Protein AF-A0A953B0H6-F1 (afdb_monomer)

Foldseek 3Di:
DDALAEAAEEAEWALAEEEEEFEDDDDDAHHAHHQHYYEHAYDDARFYEYEYAYHPYEHEAQHEAYRAAEDPPGFFHEYEYFYLEYEDDLRYEHAREYQAWFEEYEYHADDLRPLCDQVVDPPSPGSPDDGTDYHYHYPDDPVRRDGDQHAEYHYDNNHEHEREHAAAYWFYEYEAEHPHEYEHNYEYEREYYPNYYFFYEYEDELYPDYHQDYAYARAYPHHHREEYEYAHLEADADPSNLNSVQRHQQHHQYEYEPSSPDLYEHEHPDDRDHDHPHHYFYYYDPPNYDYWDFDFDDDPDDPPDDDGDGDTDDDDDDDDDDDDDDDDDDDDDDDDGPDDDPPDDDD

Structure (mmCIF, N/CA/C/O backbone):
data_AF-A0A953B0H6-F1
#
_entry.id   AF-A0A953B0H6-F1
#
loop_
_atom_site.group_PDB
_atom_site.id
_atom_site.type_symbol
_atom_site.label_atom_id
_atom_site.label_alt_id
_atom_site.label_comp_id
_atom_site.label_asym_id
_atom_site.label_entity_id
_atom_site.label_seq_id
_atom_site.pdbx_PDB_ins_code
_atom_site.Cartn_x
_atom_site.Cartn_y
_atom_site.Cartn_z
_atom_site.occupancy
_atom_site.B_iso_or_equiv
_atom_site.auth_seq_id
_atom_site.auth_comp_id
_atom_site.auth_asym_id
_atom_site.auth_atom_id
_atom_site.pdbx_PDB_model_num
ATOM 1 N N . MET A 1 1 ? -16.896 -7.647 20.075 1.00 54.56 1 MET A N 1
ATOM 2 C CA . MET A 1 1 ? -16.930 -6.214 20.421 1.00 54.56 1 MET A CA 1
ATOM 3 C C . MET A 1 1 ? -17.370 -5.449 19.190 1.00 54.56 1 MET A C 1
ATOM 5 O O . MET A 1 1 ? -16.999 -5.860 18.097 1.00 54.56 1 MET A O 1
ATOM 9 N N . GLU A 1 2 ? -18.218 -4.438 19.359 1.00 70.69 2 GLU A N 1
ATOM 10 C CA . GLU A 1 2 ? -18.660 -3.565 18.265 1.00 70.69 2 GLU A CA 1
ATOM 11 C C . GLU A 1 2 ? -17.664 -2.414 18.102 1.00 70.69 2 GLU A C 1
ATOM 13 O O . GLU A 1 2 ? -17.177 -1.887 19.100 1.00 70.69 2 GLU A O 1
ATOM 18 N N . ALA A 1 3 ? -17.343 -2.061 16.857 1.00 80.69 3 ALA A N 1
ATOM 19 C CA . ALA A 1 3 ? -16.505 -0.905 16.563 1.00 80.69 3 ALA A CA 1
ATOM 20 C C . ALA A 1 3 ? -17.265 0.403 16.816 1.00 80.69 3 ALA A C 1
ATOM 22 O O . ALA A 1 3 ? -18.482 0.453 16.631 1.00 80.69 3 ALA A O 1
ATOM 23 N N . LEU A 1 4 ? -16.546 1.464 17.191 1.00 85.25 4 LEU A N 1
ATOM 24 C CA . LEU A 1 4 ? -17.136 2.791 17.410 1.00 85.25 4 LEU A CA 1
ATOM 25 C C . LEU A 1 4 ? -17.656 3.399 16.105 1.00 85.25 4 LEU A C 1
ATOM 27 O O . LEU A 1 4 ? -18.734 3.989 16.077 1.00 85.25 4 LEU A O 1
ATOM 31 N N . VAL A 1 5 ? -16.915 3.203 15.014 1.00 89.31 5 VAL A N 1
ATOM 32 C CA . VAL A 1 5 ? -17.356 3.506 13.655 1.00 89.31 5 VAL A CA 1
ATOM 33 C C . VAL A 1 5 ? -17.379 2.213 12.856 1.00 89.31 5 VAL A C 1
ATOM 35 O O . VAL A 1 5 ? -16.344 1.599 12.606 1.00 89.31 5 VAL A O 1
ATOM 38 N N . ARG A 1 6 ? -18.571 1.806 12.416 1.00 92.56 6 ARG A N 1
ATOM 39 C CA . ARG A 1 6 ? -18.744 0.675 11.503 1.00 92.56 6 ARG A CA 1
ATOM 40 C C . ARG A 1 6 ? -19.270 1.159 10.160 1.00 92.56 6 ARG A C 1
ATOM 42 O O . ARG A 1 6 ? -20.407 1.619 10.058 1.00 92.56 6 ARG A O 1
ATOM 49 N N . GLN A 1 7 ? -18.463 1.000 9.120 1.00 93.69 7 GLN A N 1
ATOM 50 C CA . GLN A 1 7 ? -18.864 1.222 7.739 1.00 93.69 7 GLN A CA 1
ATOM 51 C C . GLN A 1 7 ? -19.123 -0.145 7.102 1.00 93.69 7 GLN A C 1
ATOM 53 O O . GLN A 1 7 ? -18.197 -0.858 6.754 1.00 93.69 7 GLN A O 1
ATOM 58 N N . ALA A 1 8 ? -20.391 -0.541 6.989 1.00 94.75 8 ALA A N 1
ATOM 59 C CA . ALA A 1 8 ? -20.792 -1.799 6.334 1.00 94.75 8 ALA A CA 1
ATOM 60 C C . ALA A 1 8 ? -21.614 -1.572 5.050 1.00 94.75 8 ALA A C 1
ATOM 62 O O . ALA A 1 8 ? -21.953 -2.512 4.334 1.00 94.75 8 ALA A O 1
ATOM 63 N N . GLY A 1 9 ? -21.986 -0.315 4.789 1.00 94.19 9 GLY A N 1
ATOM 64 C CA . GLY A 1 9 ? -22.816 0.096 3.662 1.00 94.19 9 GLY A CA 1
ATOM 65 C C . GLY A 1 9 ? -21.995 0.559 2.463 1.00 94.19 9 GLY A C 1
ATOM 66 O O . GLY A 1 9 ? -20.944 0.011 2.146 1.00 94.19 9 GLY A O 1
ATOM 67 N N . LYS A 1 10 ? -22.489 1.585 1.770 1.00 95.75 10 LYS A N 1
ATOM 68 C CA . LYS A 1 10 ? -21.816 2.187 0.616 1.00 95.75 10 LYS A CA 1
ATOM 69 C C . LYS A 1 10 ? -21.692 3.689 0.828 1.00 95.75 10 LYS A C 1
ATOM 71 O O . LYS A 1 10 ? -22.683 4.331 1.165 1.00 95.75 10 LYS A O 1
ATOM 76 N N . ILE A 1 11 ? -20.498 4.228 0.621 1.00 93.00 11 ILE A N 1
ATOM 77 C CA . ILE A 1 11 ? -20.207 5.663 0.599 1.00 93.00 11 ILE A CA 1
ATOM 78 C C . ILE A 1 11 ? -19.649 5.983 -0.791 1.00 93.00 11 ILE A C 1
ATOM 80 O O . ILE A 1 11 ? -18.668 5.371 -1.200 1.00 93.00 11 ILE A O 1
ATOM 84 N N . PHE A 1 12 ? -20.282 6.913 -1.511 1.00 94.31 12 PHE A N 1
ATOM 85 C CA . PHE A 1 12 ? -19.891 7.324 -2.864 1.00 94.31 12 PHE A CA 1
ATOM 86 C C . PHE A 1 12 ? -19.705 8.841 -2.915 1.00 94.31 12 PHE A C 1
ATOM 88 O O . PHE A 1 12 ? -20.672 9.580 -2.736 1.00 94.31 12 PHE A O 1
ATOM 95 N N . VAL A 1 13 ? -18.469 9.286 -3.142 1.00 89.81 13 VAL A N 1
ATOM 96 C CA . VAL A 1 13 ? -18.044 10.692 -3.080 1.00 89.81 13 VAL A CA 1
ATOM 97 C C . VAL A 1 13 ? -16.999 10.977 -4.168 1.00 89.81 13 VAL A C 1
ATOM 99 O O . VAL A 1 13 ? -15.896 11.448 -3.900 1.00 89.81 13 VAL A O 1
ATOM 102 N N . ASP A 1 14 ? -17.315 10.628 -5.417 1.00 90.75 14 ASP A N 1
ATOM 103 C CA . ASP A 1 14 ? -16.402 10.847 -6.547 1.00 90.75 14 ASP A CA 1
ATOM 104 C C . ASP A 1 1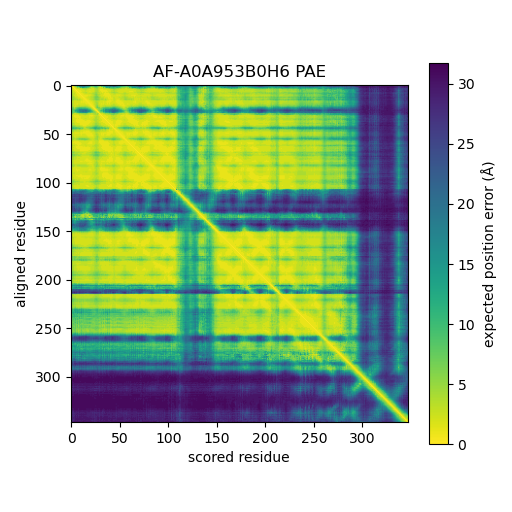4 ? -16.019 12.341 -6.659 1.00 90.75 14 ASP A C 1
ATOM 106 O O . ASP A 1 14 ? -16.866 13.223 -6.523 1.00 90.75 14 ASP A O 1
ATOM 110 N N . GLY A 1 15 ? -14.729 12.617 -6.864 1.00 83.69 15 GLY A N 1
ATOM 111 C CA . GLY A 1 15 ? -14.121 13.950 -6.889 1.00 83.69 15 GLY A CA 1
ATOM 112 C C . GLY A 1 15 ? -13.974 14.618 -5.517 1.00 83.69 15 GLY A C 1
ATOM 113 O O . GLY A 1 15 ? -13.473 15.737 -5.446 1.00 83.69 15 GLY A O 1
ATOM 114 N N . GLY A 1 16 ? -14.422 13.966 -4.441 1.00 86.44 16 GLY A N 1
ATOM 115 C CA . GLY A 1 16 ? -14.437 14.520 -3.092 1.00 86.44 16 GLY A CA 1
ATOM 116 C C . GLY A 1 16 ? -13.631 13.716 -2.076 1.00 86.44 16 GLY A C 1
ATOM 117 O O . GLY A 1 16 ? -12.732 12.946 -2.419 1.00 86.44 16 GLY A O 1
ATOM 118 N N . THR A 1 17 ? -13.966 13.923 -0.806 1.00 84.94 17 THR A N 1
ATOM 119 C CA . THR A 1 17 ? -13.188 13.438 0.334 1.00 84.94 17 THR A CA 1
ATOM 120 C C . THR A 1 17 ? -14.074 12.666 1.307 1.00 84.94 17 THR A C 1
ATOM 122 O O . THR A 1 17 ? -15.136 13.142 1.709 1.00 84.94 17 THR A O 1
ATOM 125 N N . VAL A 1 18 ? -13.626 11.486 1.733 1.00 88.06 18 VAL A N 1
ATOM 126 C CA . VAL A 1 18 ? -14.227 10.712 2.825 1.00 88.06 18 VAL A CA 1
ATOM 127 C C . VAL A 1 18 ? -13.241 10.636 3.979 1.00 88.06 18 VAL A C 1
ATOM 129 O O . VAL A 1 18 ? -12.116 10.191 3.795 1.00 88.06 18 VAL A O 1
ATOM 132 N N . VAL A 1 19 ? -13.671 11.008 5.179 1.00 86.50 19 VAL A N 1
ATOM 133 C CA . VAL A 1 19 ? -12.893 10.844 6.407 1.00 86.50 19 VAL A CA 1
ATOM 134 C C . VAL A 1 19 ? -13.763 10.140 7.441 1.00 86.50 19 VAL A C 1
ATOM 136 O O . VAL A 1 19 ? -14.775 10.681 7.883 1.00 86.50 19 VAL A O 1
ATOM 139 N N . LEU A 1 20 ? -13.383 8.928 7.834 1.00 87.38 20 LEU A N 1
ATOM 140 C CA . LEU A 1 20 ? -13.941 8.252 9.000 1.00 87.38 20 LEU A CA 1
ATOM 141 C C . LEU A 1 20 ? -12.924 8.364 10.127 1.00 87.38 20 LEU A C 1
ATOM 143 O O . LEU A 1 20 ? -11.787 7.931 9.960 1.00 87.38 20 LEU A O 1
ATOM 147 N N . THR A 1 21 ? -13.311 8.930 11.260 1.00 83.00 21 THR A N 1
ATOM 148 C CA . THR A 1 21 ? -12.440 9.068 12.421 1.00 83.00 21 THR A CA 1
ATOM 149 C C . THR A 1 21 ? -13.070 8.451 13.663 1.00 83.00 21 THR A C 1
ATOM 151 O O . THR A 1 21 ? -14.278 8.557 13.889 1.00 83.00 21 THR A O 1
ATOM 154 N N . ALA A 1 22 ? -12.253 7.793 14.481 1.00 83.44 22 ALA A N 1
ATOM 155 C CA . ALA A 1 22 ? -12.682 7.264 15.765 1.00 83.44 22 ALA A CA 1
ATOM 156 C C . ALA A 1 22 ? -11.575 7.389 16.815 1.00 83.44 22 ALA A C 1
ATOM 158 O O . ALA A 1 22 ? -10.467 6.936 16.565 1.00 83.44 22 ALA A O 1
ATOM 159 N N . ALA A 1 23 ? -11.867 7.936 17.991 1.00 81.00 23 ALA A N 1
ATOM 160 C CA . ALA A 1 23 ? -10.992 7.875 19.161 1.00 81.00 23 ALA A CA 1
ATOM 161 C C . ALA A 1 23 ? -11.600 6.991 20.255 1.00 81.00 23 ALA A C 1
ATOM 163 O O . ALA A 1 23 ? -12.827 6.906 20.388 1.00 81.00 23 ALA A O 1
ATOM 164 N N . ALA A 1 24 ? -10.737 6.346 21.036 1.00 74.56 24 ALA A N 1
ATOM 165 C CA . ALA A 1 24 ? -11.088 5.568 22.213 1.00 74.56 24 ALA A CA 1
ATOM 166 C C . ALA A 1 24 ? -10.114 5.835 23.366 1.00 74.56 24 ALA A C 1
ATOM 168 O O . ALA A 1 24 ? -8.903 5.716 23.209 1.00 74.56 24 ALA A O 1
ATOM 169 N N . GLU A 1 25 ? -10.650 6.095 24.560 1.00 68.06 25 GLU A N 1
ATOM 170 C CA . GLU A 1 25 ? -9.885 6.022 25.806 1.00 68.06 25 GLU A CA 1
ATOM 171 C C . GLU A 1 25 ? -10.101 4.641 26.460 1.00 68.06 25 GLU A C 1
ATOM 173 O O . GLU A 1 25 ? -11.225 4.275 26.808 1.00 68.06 25 GLU A O 1
ATOM 178 N N . GLY A 1 26 ? -9.030 3.856 26.643 1.00 62.81 26 GLY A N 1
ATOM 179 C CA . GLY A 1 26 ? -9.072 2.536 27.296 1.00 62.81 26 GLY A CA 1
ATOM 180 C C . GLY A 1 26 ? -8.913 1.342 26.341 1.00 62.81 26 GLY A C 1
ATOM 181 O O . GLY A 1 26 ? -8.410 1.482 25.235 1.00 62.81 26 GLY A O 1
ATOM 182 N N . VAL A 1 27 ? -9.292 0.133 26.781 1.00 60.72 27 VAL A N 1
ATOM 183 C CA . VAL A 1 27 ? -9.122 -1.107 25.991 1.00 60.72 27 VAL A CA 1
ATOM 184 C C . VAL A 1 27 ? -10.332 -1.309 25.076 1.00 60.72 27 VAL A C 1
ATOM 186 O O . VAL A 1 27 ? -11.242 -2.075 25.394 1.00 60.72 27 VAL A O 1
ATOM 189 N N . ILE A 1 28 ? -10.368 -0.590 23.956 1.00 63.44 28 ILE A N 1
ATOM 190 C CA . ILE A 1 28 ? -11.269 -0.904 22.845 1.00 63.44 28 ILE A CA 1
ATOM 191 C C . ILE A 1 28 ? -10.447 -1.618 21.778 1.00 63.44 28 ILE A C 1
ATOM 193 O O . ILE A 1 28 ? -9.546 -1.034 21.185 1.00 63.44 28 ILE A O 1
ATOM 197 N N . ASP A 1 29 ? -10.765 -2.891 21.530 1.00 74.62 29 ASP A N 1
ATOM 198 C CA . ASP A 1 29 ? -10.003 -3.703 20.577 1.00 74.62 29 ASP A CA 1
ATOM 199 C C . ASP A 1 29 ? -10.071 -3.124 19.161 1.00 74.62 29 ASP A C 1
ATOM 201 O O . ASP A 1 29 ? -9.048 -3.064 18.489 1.00 74.62 29 ASP A O 1
ATOM 205 N N . ARG A 1 30 ? -11.256 -2.667 18.728 1.00 86.88 30 ARG A N 1
ATOM 206 C CA . ARG A 1 30 ? -11.519 -2.143 17.381 1.00 86.88 30 ARG A CA 1
ATOM 207 C C . ARG A 1 30 ? -12.351 -0.874 17.425 1.00 86.88 30 ARG A C 1
ATOM 209 O O . ARG A 1 30 ? -13.438 -0.871 17.994 1.00 86.88 30 ARG A O 1
ATOM 216 N N . ILE A 1 31 ? -11.859 0.180 16.786 1.00 88.69 31 ILE A N 1
ATOM 217 C CA . ILE A 1 31 ? -12.468 1.516 16.795 1.00 88.69 31 ILE A CA 1
ATOM 218 C C . ILE A 1 31 ? -13.069 1.886 15.441 1.00 88.69 31 ILE A C 1
ATOM 220 O O . ILE A 1 31 ? -14.140 2.489 15.411 1.00 88.69 31 ILE A O 1
ATOM 224 N N . ILE A 1 32 ? -12.462 1.442 14.338 1.00 91.94 32 ILE A N 1
ATOM 225 C CA . ILE A 1 32 ? -13.023 1.561 12.988 1.00 91.94 32 ILE A CA 1
ATOM 226 C C . ILE A 1 32 ? -13.103 0.169 12.363 1.00 91.94 32 ILE A C 1
ATOM 228 O O . ILE A 1 32 ? -12.131 -0.583 12.392 1.00 91.94 32 ILE A O 1
ATOM 232 N N . ASP A 1 33 ? -14.252 -0.164 11.779 1.00 95.06 33 ASP A N 1
ATOM 233 C CA . ASP A 1 33 ? -14.456 -1.385 10.997 1.00 95.06 33 ASP A CA 1
ATOM 234 C C . ASP A 1 33 ? -15.123 -1.049 9.656 1.00 95.06 33 ASP A C 1
ATOM 236 O O . ASP A 1 33 ? -16.328 -0.782 9.597 1.00 95.06 33 ASP A O 1
ATOM 240 N N . ALA A 1 34 ? -14.325 -1.008 8.588 1.00 96.44 34 ALA A N 1
ATOM 241 C CA . ALA A 1 34 ? -14.762 -0.707 7.227 1.00 96.44 34 ALA A CA 1
ATOM 242 C C . ALA A 1 34 ? -14.902 -1.996 6.403 1.00 96.44 34 ALA A C 1
ATOM 244 O O . ALA A 1 34 ? -13.957 -2.472 5.778 1.00 96.44 34 ALA A O 1
ATOM 245 N N . GLU A 1 35 ? -16.099 -2.571 6.421 1.00 96.69 35 GLU A N 1
ATOM 246 C CA . GLU A 1 35 ? -16.483 -3.819 5.750 1.00 96.69 35 GLU A CA 1
ATOM 247 C C . GLU A 1 35 ? -17.191 -3.594 4.409 1.00 96.69 35 GLU A C 1
ATOM 249 O O . GLU A 1 35 ? -17.295 -4.517 3.604 1.00 96.69 35 GLU A O 1
ATOM 254 N N . GLY A 1 36 ? -17.744 -2.398 4.206 1.00 96.81 36 GLY A N 1
ATOM 255 C CA . GLY A 1 36 ? -18.527 -2.039 3.032 1.00 96.81 36 GLY A CA 1
ATOM 256 C C . GLY A 1 36 ? -17.691 -1.430 1.908 1.00 96.81 36 GLY A C 1
ATOM 257 O O . GLY A 1 36 ? -1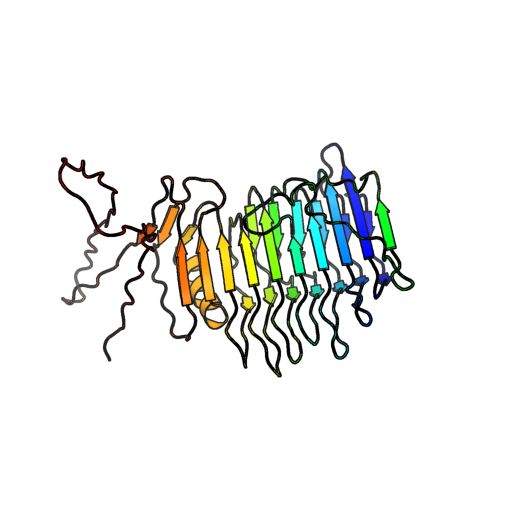6.504 -1.696 1.767 1.00 96.81 36 GLY A O 1
ATOM 258 N N . ILE A 1 37 ? -18.336 -0.602 1.088 1.00 98.00 37 ILE A N 1
ATOM 259 C CA . ILE A 1 37 ? -17.683 0.118 -0.013 1.00 98.00 37 ILE A CA 1
ATOM 260 C C . ILE A 1 37 ? -17.493 1.577 0.388 1.00 98.00 37 ILE A C 1
ATOM 262 O O . ILE A 1 37 ? -18.467 2.242 0.761 1.00 98.00 37 ILE A O 1
ATOM 266 N N . VAL A 1 38 ? -16.276 2.093 0.251 1.00 98.12 38 VAL A N 1
ATOM 267 C CA . VAL A 1 38 ? -15.954 3.517 0.368 1.00 98.12 38 VAL A CA 1
ATOM 268 C C . VAL A 1 38 ? -15.281 3.967 -0.917 1.00 98.12 38 VAL A C 1
ATOM 270 O O . VAL A 1 38 ? -14.222 3.470 -1.279 1.00 98.12 38 VAL A O 1
ATOM 273 N N . GLN A 1 39 ? -15.900 4.903 -1.624 1.00 97.88 39 GLN A N 1
ATOM 274 C CA . GLN A 1 39 ? -15.447 5.326 -2.940 1.00 97.88 39 GLN A CA 1
ATOM 275 C C . GLN A 1 39 ? -15.354 6.847 -3.023 1.00 97.88 39 GLN A C 1
ATOM 277 O O . GLN A 1 39 ? -16.310 7.554 -2.700 1.00 97.88 39 GLN A O 1
ATOM 282 N N . ALA A 1 40 ? -14.225 7.319 -3.532 1.00 95.25 40 ALA A N 1
ATOM 283 C CA . ALA A 1 40 ? -13.964 8.694 -3.915 1.00 95.25 40 ALA A CA 1
ATOM 284 C C . ALA A 1 40 ? -13.081 8.685 -5.172 1.00 95.25 40 ALA A C 1
ATOM 286 O O . ALA A 1 40 ? -11.890 8.977 -5.112 1.00 95.25 40 ALA A O 1
ATOM 287 N N . ARG A 1 41 ? -13.632 8.272 -6.321 1.00 96.50 41 ARG A N 1
ATOM 288 C CA . ARG A 1 41 ? -12.862 8.215 -7.576 1.00 96.50 41 ARG A CA 1
ATOM 289 C C . ARG A 1 41 ? -12.533 9.609 -8.076 1.00 96.50 41 ARG A C 1
ATOM 291 O O . ARG A 1 41 ? -13.326 10.526 -7.888 1.00 96.50 41 ARG A O 1
ATOM 298 N N . SER A 1 42 ? -11.419 9.769 -8.775 1.00 93.50 42 SER A N 1
ATOM 299 C CA . SER A 1 42 ? -11.061 11.050 -9.384 1.00 93.50 42 SER A CA 1
ATOM 300 C C . SER A 1 42 ? -12.100 11.476 -10.435 1.00 93.50 42 SER A C 1
ATOM 302 O O . SER A 1 42 ? -12.573 10.662 -11.235 1.00 93.50 42 SER A O 1
ATOM 304 N N . ILE A 1 43 ? -12.430 12.769 -10.489 1.00 91.38 43 ILE A N 1
ATOM 305 C CA . ILE A 1 43 ? -13.267 13.380 -11.535 1.00 91.38 43 ILE A CA 1
ATOM 306 C C . ILE A 1 43 ? -12.479 14.517 -12.169 1.00 91.38 43 ILE A C 1
ATOM 308 O O . ILE A 1 43 ? -12.091 15.453 -11.478 1.00 91.38 43 ILE A O 1
ATOM 312 N N . GLN A 1 44 ? -12.299 14.467 -13.495 1.00 86.44 44 GLN A N 1
ATOM 313 C CA . GLN A 1 44 ? -11.477 15.444 -14.221 1.00 86.44 44 GLN A CA 1
ATOM 314 C C . GLN A 1 44 ? -10.116 15.611 -13.515 1.00 86.44 44 GLN A C 1
ATOM 316 O O . GLN A 1 44 ? -9.428 14.612 -13.305 1.00 86.44 44 GLN A O 1
ATOM 321 N N . ASP A 1 45 ? -9.792 16.832 -13.090 1.00 78.81 45 ASP A N 1
ATOM 322 C CA . ASP A 1 45 ? -8.543 17.188 -12.416 1.00 78.81 45 ASP A CA 1
ATOM 323 C C . ASP A 1 45 ? -8.608 17.058 -10.877 1.00 78.81 45 ASP A C 1
ATOM 325 O O . ASP A 1 45 ? -7.627 17.338 -10.191 1.00 78.81 45 ASP A O 1
ATOM 329 N N . HIS A 1 46 ? -9.744 16.626 -10.314 1.00 83.94 46 HIS A N 1
ATOM 330 C CA . HIS A 1 46 ? -9.939 16.468 -8.869 1.00 83.94 46 HIS A CA 1
ATOM 331 C C . HIS A 1 46 ? -9.711 15.015 -8.451 1.00 83.94 46 HIS A C 1
ATOM 333 O O . HIS A 1 46 ? -10.512 14.127 -8.757 1.00 83.94 46 HIS A O 1
ATOM 339 N N . GLN A 1 47 ? -8.610 14.778 -7.741 1.00 87.94 47 GLN A N 1
ATOM 340 C CA . GLN A 1 47 ? -8.272 13.490 -7.139 1.00 87.94 47 GLN A CA 1
ATOM 341 C C . GLN A 1 47 ? -9.092 13.272 -5.872 1.00 87.94 47 GLN A C 1
ATOM 343 O O . GLN A 1 47 ? -9.086 14.124 -4.984 1.00 87.94 47 GLN A O 1
ATOM 348 N N . GLY A 1 48 ? -9.772 12.132 -5.768 1.00 90.38 48 GLY A N 1
ATOM 349 C CA . GLY A 1 48 ? -10.517 11.830 -4.553 1.00 90.38 48 GLY A CA 1
ATOM 350 C C . GLY A 1 48 ? -9.622 11.358 -3.406 1.00 90.38 48 GLY A C 1
ATOM 351 O O . GLY A 1 48 ? -8.495 10.889 -3.602 1.00 90.38 48 GLY A O 1
ATOM 352 N N . GLN A 1 49 ? -10.120 11.529 -2.184 1.00 91.00 49 GLN A N 1
ATOM 353 C CA . GLN A 1 49 ? -9.379 11.246 -0.957 1.00 91.00 49 GLN A CA 1
ATOM 354 C C . GLN A 1 49 ? -10.224 10.404 -0.005 1.00 91.00 49 GLN A C 1
ATOM 356 O O . GLN A 1 49 ? -11.398 10.691 0.214 1.00 91.00 49 GLN A O 1
ATOM 361 N N . ILE A 1 50 ? -9.632 9.372 0.589 1.00 93.25 50 ILE A N 1
ATOM 362 C CA . ILE A 1 50 ? -10.281 8.546 1.610 1.00 93.25 50 ILE A CA 1
ATOM 363 C C . ILE A 1 50 ? -9.344 8.416 2.803 1.00 93.25 50 ILE A C 1
ATOM 365 O O . ILE A 1 50 ? -8.159 8.128 2.641 1.00 93.25 50 ILE A O 1
ATOM 369 N N . ALA A 1 51 ? -9.878 8.576 4.008 1.00 90.62 51 ALA A N 1
ATOM 370 C CA . ALA A 1 51 ? -9.138 8.339 5.227 1.00 90.62 51 ALA A CA 1
ATOM 371 C C . ALA A 1 51 ? -9.935 7.609 6.301 1.00 90.62 51 ALA A C 1
ATOM 373 O O . ALA A 1 51 ? -11.107 7.904 6.531 1.00 90.62 51 ALA A O 1
ATOM 374 N N . PHE A 1 52 ? -9.256 6.699 6.994 1.00 91.12 52 PHE A N 1
ATOM 375 C CA . PHE A 1 52 ? -9.742 6.005 8.184 1.00 91.12 52 PHE A CA 1
ATOM 376 C C . PHE A 1 52 ? -8.768 6.278 9.331 1.00 91.12 52 PHE A C 1
ATOM 378 O O . PHE A 1 52 ? -7.699 5.683 9.371 1.00 91.12 52 PHE A O 1
ATOM 385 N N . VAL A 1 53 ? -9.110 7.201 10.228 1.00 85.12 53 VAL A N 1
ATOM 386 C CA . VAL A 1 53 ? -8.211 7.708 11.274 1.00 85.12 53 VAL A CA 1
ATOM 387 C C . VAL A 1 53 ? -8.664 7.220 12.641 1.00 85.12 53 VAL A C 1
ATOM 389 O O . VAL A 1 53 ? -9.674 7.686 13.165 1.00 85.12 53 VAL A O 1
ATOM 392 N N . GLY A 1 54 ? -7.925 6.288 13.229 1.00 82.88 54 GLY A N 1
ATOM 393 C CA . GLY A 1 54 ? -8.236 5.748 14.546 1.00 82.88 54 GLY A CA 1
ATOM 394 C C . GLY A 1 54 ? -7.235 6.173 15.613 1.00 82.88 54 GLY A C 1
ATOM 395 O O . GLY A 1 54 ? -6.050 6.041 15.373 1.00 82.88 54 GLY A O 1
ATOM 396 N N . ASP A 1 55 ? -7.678 6.593 16.795 1.00 80.31 55 ASP A N 1
ATOM 397 C CA . ASP A 1 55 ? -6.828 6.866 17.962 1.00 80.31 55 ASP A CA 1
ATOM 398 C C . ASP A 1 55 ? -7.185 5.942 19.141 1.00 80.31 55 ASP A C 1
ATOM 400 O O . ASP A 1 55 ? -8.347 5.860 19.539 1.00 80.31 55 ASP A O 1
ATOM 404 N N . GLY A 1 56 ? -6.203 5.209 19.678 1.00 77.19 56 GLY A N 1
ATOM 405 C CA . GLY A 1 56 ? -6.376 4.354 20.862 1.00 77.19 56 GLY A CA 1
ATOM 406 C C . GLY A 1 56 ? -6.939 2.940 20.628 1.00 77.19 56 GLY A C 1
ATOM 407 O O . GLY A 1 56 ? -7.373 2.304 21.587 1.00 77.19 56 GLY A O 1
ATOM 408 N N . GLY A 1 57 ? -6.932 2.410 19.395 1.00 84.69 57 GLY A N 1
ATOM 409 C CA . GLY A 1 57 ? -7.432 1.056 19.077 1.00 84.69 57 GLY A CA 1
ATOM 410 C C . GLY A 1 57 ? -7.149 0.581 17.641 1.00 84.69 57 GLY A C 1
ATOM 411 O O . GLY A 1 57 ? -6.358 1.199 16.927 1.00 84.69 57 GLY A O 1
ATOM 412 N N . GLU A 1 58 ? -7.782 -0.524 17.208 1.00 89.69 58 GLU A N 1
ATOM 413 C CA . GLU A 1 58 ? -7.629 -1.069 15.841 1.00 89.69 58 GLU A CA 1
ATOM 414 C C . GLU A 1 58 ? -8.504 -0.345 14.802 1.00 89.69 58 GLU A C 1
ATOM 416 O O . GLU A 1 58 ? -9.730 -0.259 14.947 1.00 89.69 58 GLU A O 1
ATOM 421 N N . VAL A 1 59 ? -7.884 0.077 13.698 1.00 93.12 59 VAL A N 1
ATOM 422 C CA . VAL A 1 59 ? -8.559 0.402 12.435 1.00 93.12 59 VAL A CA 1
ATOM 423 C C . VAL A 1 59 ? -8.496 -0.819 11.526 1.00 93.12 59 VAL A C 1
ATOM 425 O O . VAL A 1 59 ? -7.424 -1.232 11.083 1.00 93.12 59 VAL A O 1
ATOM 428 N N . ARG A 1 60 ? -9.658 -1.404 11.230 1.00 96.38 60 ARG A N 1
ATOM 429 C CA . ARG A 1 60 ? -9.773 -2.549 10.330 1.00 96.38 60 ARG A CA 1
ATOM 430 C C . ARG A 1 60 ? -10.439 -2.146 9.022 1.00 96.38 60 ARG A C 1
ATOM 432 O O . ARG A 1 60 ? -11.573 -1.671 9.022 1.00 96.38 60 ARG A O 1
ATOM 439 N N . VAL A 1 61 ? -9.765 -2.409 7.907 1.00 98.06 61 VAL A N 1
ATOM 440 C CA . VAL A 1 61 ? -10.327 -2.302 6.554 1.00 98.06 61 VAL A CA 1
ATOM 441 C C . VAL A 1 61 ? -10.479 -3.710 5.998 1.00 98.06 61 VAL A C 1
ATOM 443 O O . VAL A 1 61 ? -9.520 -4.472 5.966 1.00 98.06 61 VAL A O 1
ATOM 446 N N . ALA A 1 62 ? -11.687 -4.070 5.587 1.00 97.94 62 ALA A N 1
ATOM 447 C CA . ALA A 1 62 ? -12.023 -5.392 5.066 1.00 97.94 62 ALA A CA 1
ATOM 448 C C . ALA A 1 62 ? -12.826 -5.355 3.765 1.00 97.94 62 ALA A C 1
ATOM 450 O O . ALA A 1 62 ? -12.877 -6.371 3.075 1.00 97.94 62 ALA A O 1
ATOM 451 N N . GLY A 1 63 ? -13.466 -4.228 3.461 1.00 97.31 63 GLY A N 1
ATOM 452 C CA . GLY A 1 63 ? -14.229 -4.026 2.237 1.00 97.31 63 GLY A CA 1
ATOM 453 C C . GLY A 1 63 ? -13.437 -3.351 1.117 1.00 97.31 63 GLY A C 1
ATOM 454 O O . GLY A 1 63 ? -12.202 -3.372 1.097 1.00 97.31 63 GLY A O 1
ATOM 455 N N . ASP A 1 64 ? -14.178 -2.742 0.193 1.00 98.56 64 ASP A N 1
ATOM 456 C CA . ASP A 1 64 ? -13.640 -2.090 -1.001 1.00 98.56 64 ASP A CA 1
ATOM 457 C C . ASP A 1 64 ? -13.412 -0.595 -0.743 1.00 98.56 64 ASP A C 1
ATOM 459 O O . ASP A 1 64 ? -14.326 0.130 -0.340 1.00 98.56 64 ASP A O 1
ATOM 463 N N . VAL A 1 65 ? -12.202 -0.117 -1.022 1.00 98.69 65 VAL A N 1
ATOM 464 C CA . VAL A 1 65 ? -11.803 1.290 -0.932 1.00 98.69 65 VAL A CA 1
ATOM 465 C C . VAL A 1 65 ? -11.320 1.746 -2.309 1.00 98.69 65 VAL A C 1
ATOM 467 O O . VAL A 1 65 ? -10.226 1.383 -2.730 1.00 98.69 65 VAL A O 1
ATOM 470 N N . ASP A 1 66 ? -12.127 2.528 -3.027 1.00 98.62 66 ASP A N 1
ATOM 471 C CA . ASP A 1 66 ? -11.848 2.938 -4.413 1.00 98.62 66 ASP A CA 1
ATOM 472 C C . ASP A 1 66 ? -11.658 4.459 -4.507 1.00 98.62 66 ASP A C 1
ATOM 474 O O . ASP A 1 66 ? -12.622 5.225 -4.495 1.00 98.62 66 ASP A O 1
ATOM 478 N N . ALA A 1 67 ? -10.406 4.894 -4.640 1.00 97.94 67 ALA A N 1
ATOM 479 C CA . ALA A 1 67 ? -10.046 6.260 -5.014 1.00 97.94 67 ALA A CA 1
ATOM 480 C C . ALA A 1 67 ? -9.352 6.306 -6.386 1.00 97.94 67 ALA A C 1
ATOM 482 O O . ALA A 1 67 ? -8.471 7.124 -6.627 1.00 97.94 67 ALA A O 1
ATOM 483 N N . SER A 1 68 ? -9.715 5.407 -7.301 1.00 98.62 68 SER A N 1
ATOM 484 C CA . SER A 1 68 ? -9.112 5.319 -8.634 1.00 98.62 68 SER A CA 1
ATOM 485 C C . SER A 1 68 ? -9.486 6.491 -9.553 1.00 98.62 68 SER A C 1
ATOM 487 O O . SER A 1 68 ? -10.540 7.111 -9.419 1.00 98.62 68 SER A O 1
ATOM 489 N N . GLY A 1 69 ? -8.639 6.773 -10.541 1.00 97.50 69 GLY A N 1
ATOM 490 C CA . GLY A 1 69 ? -8.874 7.747 -11.609 1.00 97.50 69 GLY A CA 1
ATOM 491 C C . GLY A 1 69 ? -8.785 7.085 -12.980 1.00 97.50 69 GLY A C 1
ATOM 492 O O . GLY A 1 69 ? -7.748 7.154 -13.628 1.00 97.50 69 GLY A O 1
ATOM 493 N N . ARG A 1 70 ? -9.848 6.401 -13.415 1.00 95.19 70 ARG A N 1
ATOM 494 C CA . ARG A 1 70 ? -9.801 5.494 -14.582 1.00 95.19 70 ARG A CA 1
ATOM 495 C C . ARG A 1 70 ? -10.167 6.123 -15.932 1.00 95.19 70 ARG A C 1
ATOM 497 O O . ARG A 1 70 ? -10.061 5.439 -16.945 1.00 95.19 70 ARG A O 1
ATOM 504 N N . ASN A 1 71 ? -10.653 7.364 -15.971 1.00 94.94 71 ASN A N 1
ATOM 505 C CA . ASN A 1 71 ? -10.943 8.039 -17.242 1.00 94.94 71 ASN A CA 1
ATOM 506 C C . ASN A 1 71 ? -9.672 8.643 -17.848 1.00 94.94 71 ASN A C 1
ATOM 508 O O . ASN A 1 71 ? -8.710 8.896 -17.126 1.00 94.94 71 ASN A O 1
ATOM 512 N N . ASP A 1 72 ? -9.711 8.937 -19.153 1.00 94.25 72 ASP A N 1
ATOM 513 C CA . ASP A 1 72 ? -8.583 9.536 -19.876 1.00 94.25 72 ASP A CA 1
ATOM 514 C C . ASP A 1 72 ? -8.028 10.756 -19.133 1.00 94.25 72 ASP A C 1
ATOM 516 O O . ASP A 1 72 ? -8.754 11.698 -18.800 1.00 94.25 72 ASP A O 1
ATOM 520 N N . GLY A 1 73 ? -6.730 10.724 -18.858 1.00 93.44 73 GLY A N 1
ATOM 521 C CA . GLY A 1 73 ? -6.034 11.807 -18.181 1.00 93.44 73 GLY A CA 1
ATOM 522 C C . GLY A 1 73 ? -6.052 11.796 -16.670 1.00 93.44 73 GLY A C 1
ATOM 523 O O . GLY A 1 73 ? -5.322 12.583 -16.070 1.00 93.44 73 GLY A O 1
ATOM 524 N N . GLN A 1 74 ? -6.825 10.915 -16.049 1.00 96.12 74 GLN A N 1
ATOM 525 C CA . GLN A 1 74 ? -6.950 10.909 -14.605 1.00 96.12 74 GLN A CA 1
ATOM 526 C C . GLN A 1 74 ? -5.765 10.222 -13.932 1.00 96.12 74 GLN A C 1
ATOM 528 O O . GLN A 1 74 ? -5.177 9.266 -14.435 1.00 96.12 74 GLN A O 1
ATOM 533 N N . VAL A 1 75 ? -5.444 10.716 -12.744 1.00 96.12 75 VAL A N 1
ATOM 534 C CA . VAL A 1 75 ? -4.489 10.103 -11.823 1.00 96.12 75 VAL A CA 1
ATOM 535 C C . VAL A 1 75 ? -5.281 9.554 -10.642 1.00 96.12 75 VAL A C 1
ATOM 537 O O . VAL A 1 75 ? -6.310 10.123 -10.257 1.00 96.12 75 VAL A O 1
ATOM 540 N N . GLY A 1 76 ? -4.819 8.441 -10.083 1.00 96.94 76 GLY A N 1
ATOM 541 C CA . GLY A 1 76 ? -5.385 7.886 -8.863 1.00 96.94 76 GLY A CA 1
ATOM 542 C C . GLY A 1 76 ? -5.309 8.854 -7.682 1.00 96.94 76 GLY A C 1
ATOM 543 O O . GLY A 1 76 ? -4.426 9.707 -7.598 1.00 96.94 76 GLY A O 1
ATOM 544 N N . GLY A 1 77 ? -6.264 8.723 -6.774 1.00 95.75 77 GLY A N 1
ATOM 545 C CA . GLY A 1 77 ? -6.403 9.526 -5.571 1.00 95.75 77 GLY A CA 1
ATOM 546 C C . GLY A 1 77 ? -5.523 9.066 -4.413 1.00 95.75 77 GLY A C 1
ATOM 547 O O . GLY A 1 77 ? -4.497 8.404 -4.591 1.00 95.75 77 GLY A O 1
ATOM 548 N N . THR A 1 78 ? -5.919 9.445 -3.199 1.00 93.50 78 THR A N 1
ATOM 549 C CA . THR A 1 78 ? -5.180 9.108 -1.974 1.00 93.50 78 THR A CA 1
ATOM 550 C C . THR A 1 78 ? -6.040 8.317 -1.001 1.00 93.50 78 THR A C 1
ATOM 552 O O . THR A 1 78 ? -7.186 8.679 -0.747 1.00 93.50 78 THR A O 1
ATOM 555 N N . VAL A 1 79 ? -5.466 7.270 -0.412 1.00 95.19 79 VAL A N 1
ATOM 556 C CA . VAL A 1 79 ? -6.044 6.538 0.719 1.00 95.19 79 VAL A CA 1
ATOM 557 C C . VAL A 1 79 ? -5.073 6.592 1.893 1.00 95.19 79 VAL A C 1
ATOM 559 O O . VAL A 1 79 ? -3.891 6.288 1.730 1.00 95.19 79 VAL A O 1
ATOM 562 N N . HIS A 1 80 ? -5.561 6.955 3.077 1.00 90.38 80 HIS A N 1
ATOM 563 C CA . HIS A 1 80 ? -4.760 6.966 4.297 1.00 90.38 80 HIS A CA 1
ATOM 564 C C . HIS A 1 80 ? -5.450 6.223 5.443 1.00 90.38 80 HIS A C 1
ATOM 566 O O . HIS A 1 80 ? -6.615 6.465 5.747 1.00 90.38 80 HIS A O 1
ATOM 572 N N . VAL A 1 81 ? -4.730 5.314 6.092 1.00 91.75 81 VAL A N 1
ATOM 573 C CA . VAL A 1 81 ? -5.268 4.466 7.162 1.00 91.75 81 VAL A CA 1
ATOM 574 C C . VAL A 1 81 ? -4.368 4.564 8.395 1.00 91.75 81 VAL A C 1
ATOM 576 O O . VAL A 1 81 ? -3.588 3.644 8.618 1.00 91.75 81 VAL A O 1
ATOM 579 N N . PRO A 1 82 ? -4.372 5.681 9.147 1.00 85.12 82 PRO A N 1
ATOM 580 C CA . PRO A 1 82 ? -3.607 5.775 10.383 1.00 85.12 82 PRO A CA 1
ATOM 581 C C . PRO A 1 82 ? -4.362 5.202 11.585 1.00 85.12 82 PRO A C 1
ATOM 583 O O . PRO A 1 82 ? -5.549 5.478 11.781 1.00 85.12 82 PRO A O 1
ATOM 586 N N . GLY A 1 83 ? -3.650 4.464 12.430 1.00 83.81 83 GLY A N 1
ATOM 587 C CA . GLY A 1 83 ? -4.145 3.893 13.672 1.00 83.81 83 GLY A CA 1
ATOM 588 C C . GLY A 1 83 ? -3.027 3.532 14.650 1.00 83.81 83 GLY A C 1
ATOM 589 O O . GLY A 1 83 ? -1.864 3.431 14.284 1.00 83.81 83 GLY A O 1
ATOM 590 N N . SER A 1 84 ? -3.371 3.275 15.916 1.00 82.94 84 SER A N 1
ATOM 591 C CA . SER A 1 84 ? -2.428 2.625 16.847 1.00 82.94 84 SER A CA 1
ATOM 592 C C . SER A 1 84 ? -2.165 1.168 16.441 1.00 82.94 84 SER A C 1
ATOM 594 O O . SER A 1 84 ? -1.067 0.643 16.625 1.00 82.94 84 SER A O 1
ATOM 596 N N . ARG A 1 85 ? -3.183 0.510 15.872 1.00 88.19 85 ARG A N 1
ATOM 597 C CA . ARG A 1 85 ? -3.079 -0.776 15.178 1.00 88.19 85 ARG A CA 1
ATOM 598 C C . ARG A 1 85 ? -3.888 -0.712 13.890 1.00 88.19 85 ARG A C 1
ATOM 600 O O . ARG A 1 85 ? -5.055 -0.323 13.937 1.00 88.19 85 ARG A O 1
ATOM 607 N N . VAL A 1 86 ? -3.325 -1.167 12.776 1.00 93.31 86 VAL A N 1
ATOM 608 C CA . VAL A 1 86 ? -4.067 -1.292 11.515 1.00 93.31 86 VAL A CA 1
ATOM 609 C C . VAL A 1 86 ? -4.076 -2.719 11.016 1.00 93.31 86 VAL A C 1
ATOM 611 O O . VAL A 1 86 ? -3.046 -3.388 10.978 1.00 93.31 86 VAL A O 1
ATOM 614 N N . THR A 1 87 ? -5.252 -3.153 10.572 1.00 95.88 87 THR A N 1
ATOM 615 C CA . THR A 1 87 ? -5.444 -4.433 9.899 1.00 95.88 87 THR A CA 1
ATOM 616 C C . THR A 1 87 ? -6.110 -4.208 8.542 1.00 95.88 87 THR A C 1
ATOM 618 O O . THR A 1 87 ? -7.273 -3.803 8.470 1.00 95.88 87 THR A O 1
ATOM 621 N N . LEU A 1 88 ? -5.400 -4.522 7.457 1.00 97.12 88 LEU A N 1
ATOM 622 C CA . LEU A 1 88 ? -6.011 -4.774 6.152 1.00 97.12 88 LEU A CA 1
ATOM 623 C C . LEU A 1 88 ? -6.373 -6.258 6.092 1.00 97.12 88 LEU A C 1
ATOM 625 O O . LEU A 1 88 ? -5.497 -7.115 5.968 1.00 97.12 88 LEU A O 1
ATOM 629 N N . ALA A 1 89 ? -7.658 -6.559 6.241 1.00 97.81 89 ALA A N 1
ATOM 630 C CA . ALA A 1 89 ? -8.146 -7.928 6.305 1.00 97.81 89 ALA A CA 1
ATOM 631 C C . ALA A 1 89 ? -8.019 -8.639 4.949 1.00 97.81 89 ALA A C 1
ATOM 633 O O . ALA A 1 89 ? -7.933 -8.009 3.900 1.00 97.81 89 ALA A O 1
ATOM 634 N N . SER A 1 90 ? -8.087 -9.967 4.961 1.00 96.69 90 SER A N 1
ATOM 635 C CA . SER A 1 90 ? -7.923 -10.841 3.788 1.00 96.69 90 SER A CA 1
ATOM 636 C C . SER A 1 90 ? -8.873 -10.565 2.615 1.00 96.69 90 SER A C 1
ATOM 638 O O . SER A 1 90 ? -8.621 -11.025 1.505 1.00 96.69 90 SER A O 1
ATOM 640 N N . THR A 1 91 ? -9.963 -9.832 2.837 1.00 97.62 91 THR A N 1
ATOM 641 C CA . THR A 1 91 ? -10.919 -9.415 1.800 1.00 97.62 91 THR A CA 1
ATOM 642 C C . THR A 1 91 ? -10.739 -7.969 1.343 1.00 97.62 91 THR A C 1
ATOM 644 O O . THR A 1 91 ? -11.431 -7.551 0.421 1.00 97.62 91 THR A O 1
ATOM 647 N N . ALA A 1 92 ? -9.840 -7.207 1.968 1.00 98.38 92 ALA A N 1
ATOM 648 C CA . ALA A 1 92 ? -9.652 -5.796 1.676 1.00 98.38 92 ALA A CA 1
ATOM 649 C C . ALA A 1 92 ? -9.143 -5.588 0.246 1.00 98.38 92 ALA A C 1
ATOM 651 O O . ALA A 1 92 ? -8.148 -6.193 -0.172 1.00 98.38 92 ALA A O 1
ATOM 652 N N . SER A 1 93 ? -9.789 -4.675 -0.475 1.00 98.44 93 SER A N 1
ATOM 653 C CA . SER A 1 93 ? -9.337 -4.205 -1.780 1.00 98.44 93 SER A CA 1
ATOM 654 C C . SER A 1 93 ? -9.215 -2.689 -1.748 1.00 98.44 93 SER A C 1
ATOM 656 O O . SER A 1 93 ? -10.213 -1.989 -1.616 1.00 98.44 93 SER A O 1
ATOM 658 N N . ILE A 1 94 ? -7.987 -2.177 -1.835 1.00 98.75 94 ILE A N 1
ATOM 659 C CA . ILE A 1 94 ? -7.718 -0.739 -1.917 1.00 98.75 94 ILE A CA 1
ATOM 660 C C . ILE A 1 94 ? -7.208 -0.433 -3.322 1.00 98.75 94 ILE A C 1
ATOM 662 O O . ILE A 1 94 ? -6.159 -0.938 -3.722 1.00 98.75 94 ILE A O 1
ATOM 666 N N . ASP A 1 95 ? -7.930 0.397 -4.068 1.00 98.81 95 ASP A N 1
ATOM 667 C CA . ASP A 1 95 ? -7.596 0.772 -5.439 1.00 98.81 95 ASP A CA 1
ATOM 668 C C . ASP A 1 95 ? -7.438 2.291 -5.567 1.00 98.81 95 ASP A C 1
ATOM 670 O O . ASP A 1 95 ? -8.389 3.061 -5.435 1.00 98.81 95 ASP A O 1
ATOM 674 N N . VAL A 1 96 ? -6.207 2.710 -5.846 1.00 98.62 96 VAL A N 1
ATOM 675 C CA . VAL A 1 96 ? -5.820 4.072 -6.222 1.00 98.62 96 VAL A CA 1
ATOM 676 C C . VAL A 1 96 ? -5.165 4.076 -7.606 1.00 98.62 96 VAL A C 1
ATOM 678 O O . VAL A 1 96 ? -4.293 4.887 -7.880 1.00 98.62 96 VAL A O 1
ATOM 681 N N . SER A 1 97 ? -5.516 3.149 -8.496 1.00 98.75 97 SER A N 1
ATOM 682 C CA . SER A 1 97 ? -5.015 3.132 -9.875 1.00 98.75 97 SER A CA 1
ATOM 683 C C . SER A 1 97 ? -5.456 4.369 -10.660 1.00 98.75 97 SER A C 1
ATOM 685 O O . SER A 1 97 ? -6.473 4.991 -10.345 1.00 98.75 97 SER A O 1
ATOM 687 N N . GLY A 1 98 ? -4.717 4.729 -11.708 1.00 98.19 98 GLY A N 1
ATOM 688 C CA . GLY A 1 98 ? -5.153 5.793 -12.607 1.00 98.19 98 GLY A CA 1
ATOM 689 C C . GLY A 1 98 ? -4.647 5.669 -14.034 1.00 98.19 98 GLY A C 1
ATOM 690 O O . GLY A 1 98 ? -3.668 4.981 -14.299 1.00 98.19 98 GLY A O 1
ATOM 691 N N . ASP A 1 99 ? -5.328 6.332 -14.963 1.00 97.19 99 ASP A N 1
ATOM 692 C CA . ASP A 1 99 ? -5.022 6.317 -16.395 1.00 97.19 99 ASP A CA 1
ATOM 693 C C . ASP A 1 99 ? -3.605 6.828 -16.698 1.00 97.19 99 ASP A C 1
ATOM 695 O O . ASP A 1 99 ? -2.786 6.091 -17.252 1.00 97.19 99 ASP A O 1
ATOM 699 N N . ARG A 1 100 ? -3.284 8.044 -16.231 1.00 96.19 100 ARG A N 1
ATOM 700 C CA . ARG A 1 100 ? -1.971 8.700 -16.410 1.00 96.19 100 ARG A CA 1
ATOM 701 C C . ARG A 1 100 ? -1.045 8.607 -15.202 1.00 96.19 100 ARG A C 1
ATOM 703 O O . ARG A 1 100 ? 0.050 9.171 -15.199 1.00 96.19 100 ARG A O 1
ATOM 710 N N . GLY A 1 101 ? -1.453 7.882 -14.167 1.00 97.00 101 GLY A N 1
ATOM 711 C CA . GLY A 1 101 ? -0.621 7.648 -12.996 1.00 97.00 101 GLY A CA 1
ATOM 712 C C . GLY A 1 101 ? -1.372 6.981 -11.857 1.00 97.00 101 GLY A C 1
ATOM 713 O O . GLY A 1 101 ? -2.536 7.296 -11.601 1.00 97.00 101 GLY A O 1
ATOM 714 N N . GLY A 1 102 ? -0.685 6.093 -11.146 1.00 97.81 102 GLY A N 1
ATOM 715 C CA . GLY A 1 102 ? -1.184 5.564 -9.884 1.00 97.81 102 GLY A CA 1
ATOM 716 C C . GLY A 1 102 ? -1.181 6.622 -8.777 1.00 97.81 102 GLY A C 1
ATOM 717 O O . GLY A 1 102 ? -0.372 7.549 -8.771 1.00 97.81 102 GLY A O 1
ATOM 718 N N . GLY A 1 103 ? -2.093 6.463 -7.828 1.00 96.94 103 GLY A N 1
ATOM 719 C CA . GLY A 1 103 ? -2.260 7.301 -6.650 1.00 96.94 103 GLY A CA 1
ATOM 720 C C . GLY A 1 103 ? -1.390 6.870 -5.471 1.00 96.94 103 GLY A C 1
ATOM 721 O O . GLY A 1 103 ? -0.377 6.183 -5.630 1.00 96.94 103 GLY A O 1
ATOM 722 N N . THR A 1 104 ? -1.771 7.292 -4.265 1.00 95.44 104 THR A N 1
ATOM 723 C CA . THR A 1 104 ? -1.015 7.010 -3.034 1.00 95.44 104 THR A CA 1
ATOM 724 C C . THR A 1 104 ? -1.858 6.260 -2.006 1.00 95.44 104 THR A C 1
ATOM 726 O O . THR A 1 104 ? -2.968 6.675 -1.692 1.00 95.44 104 THR A O 1
ATOM 729 N N . VAL A 1 105 ? -1.296 5.205 -1.418 1.00 95.44 105 VAL A N 1
ATOM 730 C CA . VAL A 1 105 ? -1.814 4.566 -0.203 1.00 95.44 105 VAL A CA 1
ATOM 731 C C . VAL A 1 105 ? -0.786 4.692 0.910 1.00 95.44 105 VAL A C 1
ATOM 733 O O . VAL A 1 105 ? 0.371 4.309 0.736 1.00 95.44 105 VAL A O 1
ATOM 736 N N . LEU A 1 106 ? -1.209 5.214 2.053 1.00 91.06 106 LEU A N 1
ATOM 737 C CA . LEU A 1 106 ? -0.421 5.246 3.277 1.00 91.06 106 LEU A CA 1
ATOM 738 C C . LEU A 1 106 ? -1.163 4.421 4.332 1.00 91.06 106 LEU A C 1
ATOM 740 O O . LEU A 1 106 ? -2.328 4.683 4.630 1.00 91.06 106 LEU A O 1
ATOM 744 N N . VAL A 1 107 ? -0.509 3.406 4.873 1.00 90.81 107 VAL A N 1
ATOM 745 C CA . VAL A 1 107 ? -0.997 2.643 6.018 1.00 90.81 107 VAL A CA 1
ATOM 746 C C . VAL A 1 107 ? -0.091 3.017 7.180 1.00 90.81 107 VAL A C 1
ATOM 748 O O . VAL A 1 107 ? 1.107 2.735 7.129 1.00 90.81 107 VAL A O 1
ATOM 751 N N . ASP A 1 108 ? -0.677 3.690 8.174 1.00 78.31 108 ASP A N 1
ATOM 752 C CA . ASP A 1 108 ? -0.067 4.128 9.436 1.00 78.31 108 ASP A CA 1
ATOM 753 C C . ASP A 1 108 ? 0.993 5.246 9.438 1.00 78.31 108 ASP A C 1
ATOM 755 O O . ASP A 1 108 ? 1.038 6.014 10.399 1.00 78.31 108 ASP A O 1
ATOM 759 N N . GLY A 1 109 ? 1.815 5.412 8.399 1.00 63.84 109 GLY A N 1
ATOM 760 C CA . GLY A 1 109 ? 2.885 6.423 8.409 1.00 63.84 109 GLY A CA 1
ATOM 761 C C . GLY A 1 109 ? 3.357 6.896 7.035 1.00 63.84 109 GLY A C 1
ATOM 762 O O . GLY A 1 109 ? 2.910 6.400 5.997 1.00 63.84 109 GLY A O 1
ATOM 763 N N . ASP A 1 110 ? 4.262 7.883 7.033 1.00 59.97 110 ASP A N 1
ATOM 764 C CA . ASP A 1 110 ? 4.960 8.341 5.828 1.00 59.97 110 ASP A CA 1
ATOM 765 C C . ASP A 1 110 ? 6.320 7.629 5.621 1.00 59.97 110 ASP A C 1
ATOM 767 O O . ASP A 1 110 ? 6.685 6.708 6.355 1.00 59.97 110 ASP A O 1
ATOM 771 N N . LEU A 1 111 ? 7.037 7.995 4.550 1.00 50.03 111 LEU A N 1
ATOM 772 C CA . LEU A 1 111 ? 8.310 7.371 4.154 1.00 50.03 111 LEU A CA 1
ATOM 773 C C . LEU A 1 111 ? 9.340 7.391 5.302 1.00 50.03 111 LEU A C 1
ATOM 775 O O . LEU A 1 111 ? 9.635 8.457 5.840 1.00 50.03 111 LEU A O 1
ATOM 779 N N . HIS A 1 112 ? 9.985 6.254 5.584 1.00 50.16 112 HIS A N 1
ATOM 780 C CA . HIS A 1 112 ? 10.964 6.072 6.674 1.00 50.16 112 HIS A CA 1
ATOM 781 C C . HIS A 1 112 ? 10.422 6.331 8.091 1.00 50.16 112 HIS A C 1
ATOM 783 O O . HIS A 1 112 ? 11.195 6.617 9.008 1.00 50.16 112 HIS A O 1
ATOM 789 N N . GLY A 1 113 ? 9.107 6.246 8.299 1.00 49.00 113 GLY A N 1
ATOM 790 C CA . GLY A 1 113 ? 8.526 6.439 9.625 1.00 49.00 113 GLY A CA 1
ATOM 791 C C . GLY A 1 113 ? 8.575 7.861 10.139 1.00 49.00 113 GLY A C 1
ATOM 792 O O . GLY A 1 113 ? 8.611 8.079 11.352 1.00 49.00 113 GLY A O 1
ATOM 793 N N . GLY A 1 114 ? 8.572 8.845 9.238 1.00 41.75 114 GLY A N 1
ATOM 794 C CA . GLY A 1 114 ? 8.168 10.168 9.653 1.00 41.75 114 GLY A CA 1
ATOM 795 C C . GLY A 1 114 ? 6.734 10.081 10.171 1.00 41.75 114 GLY A C 1
ATOM 796 O O . GLY A 1 114 ? 5.798 9.640 9.498 1.00 41.75 114 GLY A O 1
ATOM 797 N N . ALA A 1 115 ? 6.544 10.516 11.413 1.00 40.16 115 ALA A N 1
ATOM 798 C CA . ALA A 1 115 ? 5.253 11.065 11.770 1.00 40.16 115 ALA A CA 1
ATOM 799 C C . ALA A 1 115 ? 4.979 12.170 10.747 1.00 40.16 115 ALA A C 1
ATOM 801 O O . ALA A 1 115 ? 5.808 13.079 10.618 1.00 40.16 115 ALA A O 1
ATOM 802 N N . LEU A 1 116 ? 3.857 12.081 10.027 1.00 43.56 116 LEU A N 1
ATOM 803 C CA . LEU A 1 116 ? 3.414 13.130 9.111 1.00 43.56 116 LEU A CA 1
ATOM 804 C C . LEU A 1 116 ? 3.554 14.469 9.839 1.00 43.56 116 LEU A C 1
ATOM 806 O O . LEU A 1 116 ? 2.861 14.741 10.824 1.00 43.56 116 LEU A O 1
ATOM 810 N N . GLN A 1 117 ? 4.543 15.266 9.429 1.00 33.38 117 GLN A N 1
ATOM 811 C CA . GLN A 1 117 ? 4.963 16.425 10.207 1.00 33.38 117 GLN A CA 1
ATOM 812 C C . GLN A 1 117 ? 3.783 17.378 10.381 1.00 33.38 117 GLN A C 1
ATOM 814 O O . GLN A 1 117 ? 3.074 17.688 9.417 1.00 33.38 117 GLN A O 1
ATOM 819 N N . ARG A 1 118 ? 3.607 17.918 11.593 1.00 35.47 118 ARG A N 1
ATOM 820 C CA . ARG A 1 118 ? 2.714 19.062 11.828 1.00 35.47 118 ARG A CA 1
ATOM 821 C C . ARG A 1 118 ? 3.014 20.151 10.789 1.00 35.47 118 ARG A C 1
ATOM 823 O O . ARG A 1 118 ? 4.130 20.652 10.727 1.00 35.47 118 ARG A O 1
ATOM 830 N N . GLY A 1 119 ? 2.022 20.498 9.968 1.00 37.44 119 GLY A N 1
ATOM 831 C CA . GLY A 1 119 ? 2.165 21.494 8.896 1.00 37.44 119 GLY A CA 1
ATOM 832 C C . GLY A 1 119 ? 2.615 20.959 7.527 1.00 37.44 119 GLY A C 1
ATOM 833 O O . GLY A 1 119 ? 2.586 21.721 6.569 1.00 37.44 119 GLY A O 1
ATOM 834 N N . SER A 1 120 ? 2.941 19.668 7.400 1.00 40.31 120 SER A N 1
ATOM 835 C CA . SER A 1 120 ? 3.008 18.960 6.103 1.00 40.31 120 SER A CA 1
ATOM 836 C C . SER A 1 120 ? 1.649 18.414 5.647 1.00 40.31 120 SER A C 1
ATOM 838 O O . SER A 1 120 ? 1.554 17.804 4.591 1.00 40.31 120 SER A O 1
ATOM 840 N N . GLY A 1 121 ? 0.607 18.692 6.440 1.00 37.75 121 GLY A N 1
ATOM 841 C CA . GLY A 1 121 ? -0.799 18.624 6.080 1.00 37.75 121 GLY A CA 1
ATOM 842 C C . GLY A 1 121 ? -1.199 17.390 5.279 1.00 37.75 121 GLY A C 1
ATOM 843 O O . GLY A 1 121 ? -1.310 17.461 4.061 1.00 37.75 121 GLY A O 1
ATOM 844 N N . LEU A 1 122 ? -1.724 16.382 5.972 1.00 41.44 122 LEU A N 1
ATOM 845 C CA . LEU A 1 122 ? -3.038 15.899 5.550 1.00 41.44 122 LEU A CA 1
ATOM 846 C C . LEU A 1 122 ? -4.046 17.018 5.818 1.00 41.44 122 LEU A C 1
ATOM 848 O O . LEU A 1 122 ? -4.873 16.950 6.724 1.00 41.44 122 LEU A O 1
ATOM 852 N N . GLY A 1 123 ? -3.917 18.118 5.080 1.00 39.31 123 GLY A N 1
ATOM 853 C CA . GLY A 1 123 ? -5.056 18.968 4.857 1.00 39.31 123 GLY A CA 1
ATOM 854 C C . GLY A 1 123 ? -5.968 18.101 4.021 1.00 39.31 123 GLY A C 1
ATOM 855 O O . GLY A 1 123 ? -5.752 17.996 2.817 1.00 39.31 123 GLY A O 1
ATOM 856 N N . TYR A 1 124 ? -6.946 17.448 4.648 1.00 44.91 124 TYR A N 1
ATOM 857 C CA . TYR A 1 124 ? -8.172 17.132 3.935 1.00 44.91 124 TYR A CA 1
ATOM 858 C C . TYR A 1 124 ? -8.704 18.496 3.512 1.00 44.91 124 TYR A C 1
ATOM 860 O O . TYR A 1 124 ? -9.352 19.199 4.284 1.00 44.91 124 TYR A O 1
ATOM 868 N N . GLN A 1 125 ? -8.249 18.963 2.353 1.00 38.25 125 GLN A N 1
ATOM 869 C CA . GLN A 1 125 ? -8.723 20.201 1.788 1.00 38.25 125 GLN A CA 1
ATOM 870 C C . GLN A 1 125 ? -10.187 19.907 1.495 1.00 38.25 125 GLN A C 1
ATOM 872 O O . GLN A 1 125 ? -10.494 19.074 0.643 1.00 38.25 125 GLN A O 1
ATOM 877 N N . GLU A 1 126 ? -11.078 20.546 2.262 1.00 41.59 126 GLU A N 1
ATOM 878 C CA . GLU A 1 126 ? -12.432 20.857 1.810 1.00 41.59 126 GLU A CA 1
ATOM 879 C C . GLU A 1 126 ? -12.299 21.168 0.323 1.00 41.59 126 GLU A C 1
ATOM 881 O O . GLU A 1 126 ? -11.485 22.032 -0.022 1.00 41.59 126 GLU A O 1
ATOM 886 N N . ALA A 1 127 ? -12.962 20.401 -0.545 1.00 42.38 127 ALA A N 1
ATOM 887 C CA . ALA A 1 127 ? -12.811 20.566 -1.981 1.00 42.38 127 ALA A CA 1
ATOM 888 C C . ALA A 1 127 ? -13.073 22.037 -2.334 1.00 42.38 127 ALA A C 1
ATOM 890 O O . ALA A 1 127 ? -14.204 22.520 -2.325 1.00 42.38 127 ALA A O 1
ATOM 891 N N . SER A 1 128 ? -11.994 22.787 -2.538 1.00 41.00 128 SER A N 1
ATOM 892 C CA . SER A 1 128 ? -12.054 24.231 -2.691 1.00 41.00 128 SER A CA 1
ATOM 893 C C . SER A 1 128 ? -12.327 24.514 -4.158 1.00 41.00 128 SER A C 1
ATOM 895 O O . SER A 1 128 ? -11.400 24.713 -4.940 1.00 41.00 128 SER A O 1
ATOM 897 N N . GLY A 1 129 ? -13.612 24.520 -4.503 1.00 42.94 129 GLY A N 1
ATOM 898 C CA . GLY A 1 129 ? -14.129 24.799 -5.837 1.00 42.94 129 GLY A CA 1
ATOM 899 C C . GLY A 1 129 ? -15.178 23.768 -6.237 1.00 42.94 129 GLY A C 1
ATOM 900 O O . GLY A 1 129 ? -14.885 22.583 -6.284 1.00 42.94 129 GLY A O 1
ATOM 901 N N . ASP A 1 130 ? -16.402 24.243 -6.454 1.00 47.16 130 ASP A N 1
ATOM 902 C CA . ASP A 1 130 ? -17.553 23.741 -7.226 1.00 47.16 130 ASP A CA 1
ATOM 903 C C . ASP A 1 130 ? -17.718 22.229 -7.570 1.00 47.16 130 ASP A C 1
ATOM 905 O O . ASP A 1 130 ? -18.447 21.928 -8.517 1.00 47.16 130 ASP A O 1
ATOM 909 N N . GLY A 1 131 ? -17.126 21.250 -6.863 1.00 46.50 131 GLY A N 1
ATOM 910 C CA . GLY A 1 131 ? -17.178 19.856 -7.344 1.00 46.50 131 GLY A CA 1
ATOM 911 C C . GLY A 1 131 ? -16.880 18.684 -6.403 1.00 46.50 131 GLY A C 1
ATOM 912 O O . GLY A 1 131 ? -17.230 17.565 -6.770 1.00 46.50 131 GLY A O 1
ATOM 913 N N . GLY A 1 132 ? -16.303 18.868 -5.212 1.00 55.09 132 GLY A N 1
ATOM 914 C CA . GLY A 1 132 ? -16.056 17.749 -4.288 1.00 55.09 132 GLY A CA 1
ATOM 915 C C . GLY A 1 132 ? -16.952 17.807 -3.052 1.00 55.09 132 GLY A C 1
ATOM 916 O O . GLY A 1 132 ? -17.040 18.830 -2.383 1.00 55.09 132 GLY A O 1
ATOM 917 N N . THR A 1 133 ? -17.639 16.710 -2.735 1.00 61.91 133 THR A N 1
ATOM 918 C CA . THR A 1 133 ? -18.352 16.576 -1.454 1.00 61.91 133 THR A CA 1
ATOM 919 C C . THR A 1 133 ? -17.361 16.104 -0.386 1.00 61.91 133 THR A C 1
ATOM 921 O O . THR A 1 133 ? -16.549 15.228 -0.661 1.00 61.91 133 THR A O 1
ATOM 924 N N . THR A 1 134 ? -17.420 16.653 0.827 1.00 64.00 134 THR A N 1
ATOM 925 C CA . THR A 1 134 ? -16.679 16.121 1.983 1.00 64.00 134 THR A CA 1
ATOM 926 C C . THR A 1 134 ? -17.653 15.377 2.889 1.00 64.00 134 THR A C 1
ATOM 928 O O . THR A 1 134 ? -18.669 15.937 3.300 1.00 64.00 134 THR A O 1
ATOM 931 N N . ILE A 1 135 ? -17.355 14.122 3.221 1.00 71.62 135 ILE A N 1
ATOM 932 C CA . ILE A 1 135 ? -18.056 13.371 4.267 1.00 71.62 135 ILE A CA 1
ATOM 933 C C . ILE A 1 135 ? -17.081 13.140 5.414 1.00 71.62 135 ILE A C 1
ATOM 935 O O . ILE A 1 135 ? -16.084 12.446 5.237 1.00 71.62 135 ILE A O 1
ATOM 939 N N . VAL A 1 136 ? -17.403 13.677 6.592 1.00 72.00 136 VAL A N 1
ATOM 940 C CA . VAL A 1 136 ? -16.693 13.380 7.842 1.00 72.00 136 VAL A CA 1
ATOM 941 C C . VAL A 1 136 ? -17.629 12.614 8.771 1.00 72.00 136 VAL A C 1
ATOM 943 O O . VAL A 1 136 ? -18.699 13.107 9.127 1.00 72.00 136 VAL A O 1
ATOM 946 N N . VAL A 1 137 ? -17.230 11.406 9.165 1.00 72.88 137 VAL A N 1
ATOM 947 C CA . VAL A 1 137 ? -17.893 10.607 10.204 1.00 72.88 137 VAL A CA 1
ATOM 948 C C . VAL A 1 137 ? -16.930 10.520 11.379 1.00 72.88 137 VAL A C 1
ATOM 950 O O . VAL A 1 137 ? -15.969 9.766 11.308 1.00 72.88 137 VAL A O 1
ATOM 953 N N . SER A 1 138 ? -17.168 11.303 12.431 1.00 65.44 138 SER A N 1
ATOM 954 C CA . SER A 1 138 ? -16.294 11.396 13.608 1.00 65.44 138 SER A CA 1
ATOM 955 C C . SER A 1 138 ? -17.063 11.075 14.881 1.00 65.44 138 SER A C 1
ATOM 957 O O . SER A 1 138 ? -18.240 11.429 14.991 1.00 65.44 138 SER A O 1
ATOM 959 N N . ASN A 1 139 ? -16.403 10.421 15.838 1.00 55.25 139 ASN A N 1
ATOM 960 C CA . ASN A 1 139 ? -16.941 10.224 17.184 1.00 55.25 139 ASN A CA 1
ATOM 961 C C . ASN A 1 139 ? -16.356 11.182 18.244 1.00 55.25 139 ASN A C 1
ATOM 963 O O . ASN A 1 139 ? -17.028 11.355 19.252 1.00 55.25 139 ASN A O 1
ATOM 967 N N . ASP A 1 140 ? -15.172 11.778 18.025 1.00 54.03 140 ASP A N 1
ATOM 968 C CA . ASP A 1 140 ? -14.560 12.839 18.863 1.00 54.03 140 ASP A CA 1
ATOM 969 C C . ASP A 1 140 ? -13.183 13.347 18.355 1.00 54.03 140 ASP A C 1
ATOM 971 O O . ASP A 1 140 ? -12.490 14.096 19.039 1.00 54.03 140 ASP A O 1
ATOM 975 N N . ILE A 1 141 ? -12.713 12.937 17.167 1.00 51.22 141 ILE A N 1
ATOM 976 C CA . ILE A 1 141 ? -11.425 13.426 16.647 1.00 51.22 141 ILE A CA 1
ATOM 977 C C . ILE A 1 141 ? -11.662 14.781 15.981 1.00 51.22 141 ILE A C 1
ATOM 979 O O . ILE A 1 141 ? -12.174 14.849 14.859 1.00 51.22 141 ILE A O 1
ATOM 983 N N . GLU A 1 142 ? -11.261 15.858 16.659 1.00 49.62 142 GLU A N 1
ATOM 984 C CA . GLU A 1 142 ? -10.872 17.104 15.998 1.00 49.62 142 GLU A CA 1
ATOM 985 C C . GLU A 1 142 ? -9.763 16.726 15.008 1.00 49.62 142 GLU A C 1
ATOM 987 O O . GLU A 1 142 ? -8.661 16.352 15.409 1.00 49.62 142 GLU A O 1
ATOM 992 N N . THR A 1 143 ? -10.030 16.809 13.704 1.00 49.31 143 T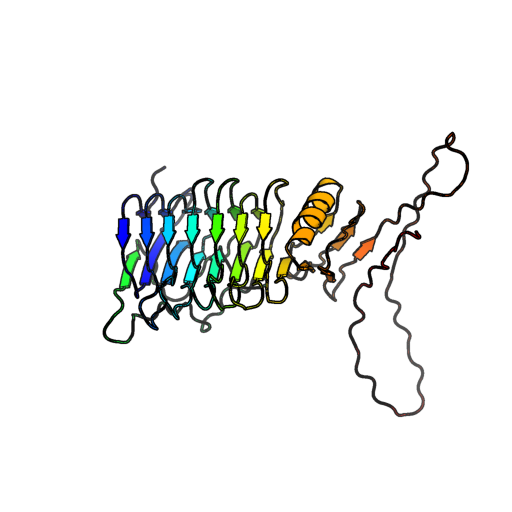HR A N 1
ATOM 993 C CA . THR A 1 143 ? -9.100 16.468 12.608 1.00 49.31 143 THR A CA 1
ATOM 994 C C . THR A 1 143 ? -7.856 17.379 12.551 1.00 49.31 143 THR A C 1
ATOM 996 O O . THR A 1 143 ? -7.175 17.469 11.530 1.00 49.31 143 THR A O 1
ATOM 999 N N . SER A 1 144 ? -7.530 18.066 13.651 1.00 41.94 144 SER A N 1
ATOM 1000 C CA . SER A 1 144 ? -6.418 18.994 13.819 1.00 41.94 144 SER A CA 1
ATOM 1001 C C . SER A 1 144 ? -5.105 18.274 14.176 1.00 41.94 144 SER A C 1
ATOM 1003 O O . SER A 1 144 ? -4.468 18.500 15.203 1.00 41.94 144 SER A O 1
ATOM 1005 N N . GLY A 1 145 ? -4.633 17.431 13.255 1.00 45.84 145 GLY A N 1
ATOM 1006 C CA . GLY A 1 145 ? -3.208 17.093 13.154 1.00 45.84 145 GLY A CA 1
ATOM 1007 C C . GLY A 1 145 ? -2.628 16.199 14.253 1.00 45.84 145 GLY A C 1
ATOM 1008 O O . GLY A 1 145 ? -1.429 16.299 14.528 1.00 45.84 145 GLY A O 1
ATOM 1009 N N . TYR A 1 146 ? -3.446 15.344 14.868 1.00 46.94 146 TYR A N 1
ATOM 1010 C CA . TYR A 1 146 ? -2.957 14.194 15.624 1.00 46.94 146 TYR A CA 1
ATOM 1011 C C . TYR A 1 146 ? -3.062 12.943 14.752 1.00 46.94 146 TYR A C 1
ATOM 1013 O O . TYR A 1 146 ? -4.141 12.596 14.277 1.00 46.94 146 TYR A O 1
ATOM 1021 N N . ILE A 1 147 ? -1.921 12.311 14.499 1.00 53.91 147 ILE A N 1
ATOM 1022 C CA . ILE A 1 147 ? -1.842 10.973 13.924 1.00 53.91 147 ILE A CA 1
ATOM 1023 C C . ILE A 1 147 ? -1.219 10.121 15.020 1.00 53.91 147 ILE A C 1
ATOM 1025 O O . ILE A 1 147 ? -0.132 10.477 15.490 1.00 53.91 147 ILE A O 1
ATOM 1029 N N . PRO A 1 148 ? -1.911 9.074 15.480 1.00 60.34 148 PRO A N 1
ATOM 1030 C CA . PRO A 1 148 ? -1.369 8.206 16.502 1.00 60.34 148 PRO A CA 1
ATOM 1031 C C . PRO A 1 148 ? -0.133 7.499 15.960 1.00 60.34 148 PRO A C 1
ATOM 1033 O O . PRO A 1 148 ? -0.046 7.159 14.782 1.00 60.34 148 PRO A O 1
ATOM 1036 N N . GLU A 1 149 ? 0.837 7.288 16.839 1.00 65.06 149 GLU A N 1
ATOM 1037 C CA . GLU A 1 149 ? 1.979 6.439 16.538 1.00 65.06 149 GLU A CA 1
ATOM 1038 C C . GLU A 1 149 ? 1.483 5.002 16.339 1.00 65.06 149 GLU A C 1
ATOM 1040 O O . GLU A 1 149 ? 0.954 4.394 17.272 1.00 65.06 149 GLU A O 1
ATOM 1045 N N . SER A 1 150 ? 1.633 4.461 15.128 1.00 69.00 150 SER A N 1
ATOM 1046 C CA . SER A 1 150 ? 1.288 3.063 14.871 1.00 69.00 150 SER A CA 1
ATOM 1047 C C . SER A 1 150 ? 2.249 2.137 15.585 1.00 69.00 150 SER A C 1
ATOM 1049 O O . SER A 1 150 ? 3.458 2.219 15.395 1.00 69.00 150 SER A O 1
ATOM 1051 N N . GLU A 1 151 ? 1.721 1.224 16.390 1.00 79.25 151 GLU A N 1
ATOM 1052 C CA . GLU A 1 151 ? 2.503 0.179 17.035 1.00 79.25 151 GLU A CA 1
ATOM 1053 C C . GLU A 1 151 ? 2.577 -1.069 16.146 1.00 79.25 151 GLU A C 1
ATOM 1055 O O . GLU A 1 151 ? 3.612 -1.735 16.093 1.00 79.25 151 GLU A O 1
ATOM 1060 N N . ILE A 1 152 ? 1.491 -1.404 15.438 1.00 84.56 152 ILE A N 1
ATOM 1061 C CA . ILE A 1 152 ? 1.375 -2.670 14.709 1.00 84.56 152 ILE A CA 1
ATOM 1062 C C . ILE A 1 152 ? 0.554 -2.520 13.423 1.00 84.56 152 ILE A C 1
ATOM 1064 O O . ILE A 1 152 ? -0.603 -2.103 13.468 1.00 84.56 152 ILE A O 1
ATOM 1068 N N . THR A 1 153 ? 1.101 -3.011 12.310 1.00 90.38 153 THR A N 1
ATOM 1069 C CA . THR A 1 153 ? 0.397 -3.110 11.023 1.00 90.38 153 THR A CA 1
ATOM 1070 C C . THR A 1 153 ? 0.314 -4.569 10.567 1.00 90.38 153 THR A C 1
ATOM 1072 O O . THR A 1 153 ? 1.330 -5.254 10.420 1.00 90.38 153 THR A O 1
ATOM 1075 N N . TYR A 1 154 ? -0.899 -5.045 10.287 1.00 92.94 154 TYR A N 1
ATOM 1076 C CA . TYR A 1 154 ? -1.176 -6.354 9.699 1.00 92.94 154 TYR A CA 1
ATOM 1077 C C . TYR A 1 154 ? -1.798 -6.195 8.312 1.00 92.94 154 TYR A C 1
ATOM 1079 O O . TYR A 1 154 ? -2.869 -5.613 8.156 1.00 92.94 154 TYR A O 1
ATOM 1087 N N . VAL A 1 155 ? -1.156 -6.761 7.295 1.00 94.50 155 VAL A N 1
ATOM 1088 C CA . VAL A 1 155 ? -1.744 -6.922 5.960 1.00 94.50 155 VAL A CA 1
ATOM 1089 C C . VAL A 1 155 ? -1.950 -8.410 5.731 1.00 94.50 155 VAL A C 1
ATOM 1091 O O . VAL A 1 155 ? -0.992 -9.130 5.455 1.00 94.50 155 VAL A O 1
ATOM 1094 N N . GLU A 1 156 ? -3.184 -8.880 5.898 1.00 94.88 156 GLU A N 1
ATOM 1095 C CA . GLU A 1 156 ? -3.515 -10.304 5.848 1.00 94.88 156 GLU A CA 1
ATOM 1096 C C . GLU A 1 156 ? -3.377 -10.886 4.434 1.00 94.88 156 GLU A C 1
ATOM 1098 O O . GLU A 1 156 ? -3.557 -10.209 3.417 1.00 94.88 156 GLU A O 1
ATOM 1103 N N . ALA A 1 157 ? -3.129 -12.195 4.366 1.00 93.25 157 ALA A N 1
ATOM 1104 C CA . ALA A 1 157 ? -3.144 -12.929 3.110 1.00 93.25 157 ALA A CA 1
ATOM 1105 C C . ALA A 1 157 ? -4.512 -12.807 2.413 1.00 93.25 157 ALA A C 1
ATOM 1107 O O . ALA A 1 157 ? -5.531 -13.266 2.924 1.00 93.25 157 ALA A O 1
ATOM 1108 N N . GLY A 1 158 ? -4.511 -12.220 1.215 1.00 93.88 158 GLY A N 1
ATOM 1109 C CA . GLY A 1 158 ? -5.711 -11.940 0.421 1.00 93.88 158 GLY A CA 1
ATOM 1110 C C . GLY A 1 158 ? -6.006 -10.449 0.263 1.00 93.88 158 GLY A C 1
ATOM 1111 O O . GLY A 1 158 ? -6.605 -10.079 -0.743 1.00 93.88 158 GLY A O 1
ATOM 1112 N N . ALA A 1 159 ? -5.507 -9.600 1.171 1.00 96.75 159 ALA A N 1
ATOM 1113 C CA . ALA A 1 159 ? -5.584 -8.152 1.016 1.00 96.75 159 ALA A CA 1
ATOM 1114 C C . ALA A 1 159 ? -4.806 -7.706 -0.234 1.00 96.75 159 ALA A C 1
ATOM 1116 O O . ALA A 1 159 ? -3.679 -8.163 -0.470 1.00 96.75 159 ALA A O 1
ATOM 1117 N N . VAL A 1 160 ? -5.390 -6.803 -1.023 1.00 97.31 160 VAL A N 1
ATOM 1118 C CA . VAL A 1 160 ? -4.771 -6.266 -2.243 1.00 97.31 160 VAL A CA 1
ATOM 1119 C C . VAL A 1 160 ? -4.791 -4.745 -2.219 1.00 97.31 160 VAL A C 1
ATOM 1121 O O . VAL A 1 160 ? -5.848 -4.132 -2.083 1.00 97.31 160 VAL A O 1
ATOM 1124 N N . VAL A 1 161 ? -3.621 -4.142 -2.424 1.00 98.12 161 VAL A N 1
ATOM 1125 C CA . VAL A 1 161 ? -3.458 -2.697 -2.601 1.00 98.12 161 VAL A CA 1
ATOM 1126 C C . VAL A 1 161 ? -2.940 -2.422 -4.010 1.00 98.12 161 VAL A C 1
ATOM 1128 O O . VAL A 1 161 ? -1.898 -2.937 -4.405 1.00 98.12 161 VAL A O 1
ATOM 1131 N N . THR A 1 162 ? -3.670 -1.630 -4.790 1.00 98.62 162 THR A N 1
ATOM 1132 C CA . THR A 1 162 ? -3.357 -1.360 -6.199 1.00 98.62 162 THR A CA 1
ATOM 1133 C C . THR A 1 162 ? -3.171 0.132 -6.424 1.00 98.62 162 THR A C 1
ATOM 1135 O O . THR A 1 162 ? -4.082 0.919 -6.206 1.00 98.62 162 THR A O 1
ATOM 1138 N N . ALA A 1 163 ? -1.994 0.513 -6.903 1.00 98.38 163 ALA A N 1
ATOM 1139 C CA . ALA A 1 163 ? -1.602 1.864 -7.277 1.00 98.38 163 ALA A CA 1
ATOM 1140 C C . ALA A 1 163 ? -0.987 1.857 -8.686 1.00 98.38 163 ALA A C 1
ATOM 1142 O O . ALA A 1 163 ? 0.043 2.474 -8.935 1.00 98.38 163 ALA A O 1
ATOM 1143 N N . ASP A 1 164 ? -1.565 1.100 -9.613 1.00 98.62 164 ASP A N 1
ATOM 1144 C CA . ASP A 1 164 ? -1.049 0.993 -10.978 1.00 98.62 164 ASP A CA 1
ATOM 1145 C C . ASP A 1 164 ? -1.360 2.238 -11.814 1.00 98.62 164 ASP A C 1
ATOM 1147 O O . ASP A 1 164 ? -2.419 2.853 -11.668 1.00 98.62 164 ASP A O 1
ATOM 1151 N N . ALA A 1 165 ? -0.477 2.552 -12.758 1.00 98.25 165 ALA A N 1
ATOM 1152 C CA . ALA A 1 165 ? -0.881 3.295 -13.943 1.00 98.25 165 ALA A CA 1
ATOM 1153 C C . ALA A 1 165 ? -1.502 2.342 -14.972 1.00 98.25 165 ALA A C 1
ATOM 1155 O O . ALA A 1 165 ? -1.011 1.228 -15.170 1.00 98.25 165 ALA A O 1
ATOM 1156 N N . ILE A 1 166 ? -2.575 2.774 -15.631 1.00 97.75 166 ILE A N 1
ATOM 1157 C CA . ILE A 1 166 ? -3.328 1.947 -16.579 1.00 97.75 166 ILE A CA 1
ATOM 1158 C C . ILE A 1 166 ? -2.764 2.112 -17.997 1.00 97.75 166 ILE A C 1
ATOM 1160 O O . ILE A 1 166 ? -2.437 1.101 -18.627 1.00 97.75 166 ILE A O 1
ATOM 1164 N N . ASP A 1 167 ? -2.593 3.347 -18.487 1.00 96.75 167 ASP A N 1
ATOM 1165 C CA . ASP A 1 167 ? -2.184 3.621 -19.872 1.00 96.75 167 ASP A CA 1
ATOM 1166 C C . ASP A 1 167 ? -0.784 4.246 -19.983 1.00 96.75 167 ASP A C 1
ATOM 1168 O O . ASP A 1 167 ? 0.198 3.507 -20.069 1.00 96.75 167 ASP A O 1
ATOM 1172 N N . ASP A 1 168 ? -0.654 5.573 -19.994 1.00 94.94 168 ASP A N 1
ATOM 1173 C CA . ASP A 1 168 ? 0.634 6.274 -20.097 1.00 94.94 168 ASP A CA 1
ATOM 1174 C C . ASP A 1 168 ? 0.925 7.041 -18.806 1.00 94.94 168 ASP A C 1
ATOM 1176 O O . ASP A 1 168 ? 0.539 8.200 -18.638 1.00 94.94 168 ASP A O 1
ATOM 1180 N N . GLY A 1 169 ? 1.568 6.359 -17.855 1.00 96.62 169 GLY A N 1
ATOM 1181 C CA . GLY A 1 169 ? 1.717 6.869 -16.500 1.00 96.62 169 GLY A CA 1
ATOM 1182 C C . GLY A 1 169 ? 2.673 6.070 -15.629 1.00 96.62 169 GLY A C 1
ATOM 1183 O O . GLY A 1 169 ? 2.897 4.874 -15.825 1.00 96.62 169 GLY A O 1
ATOM 1184 N N . GLY A 1 170 ? 3.246 6.746 -14.637 1.00 97.81 170 GLY A N 1
ATOM 1185 C CA . GLY A 1 170 ? 4.050 6.089 -13.614 1.00 97.81 170 GLY A CA 1
ATOM 1186 C C . GLY A 1 170 ? 3.179 5.330 -12.615 1.00 97.81 170 GLY A C 1
ATOM 1187 O O . GLY A 1 170 ? 2.120 5.821 -12.218 1.00 97.81 170 GLY A O 1
ATOM 1188 N N . GLY A 1 171 ? 3.641 4.162 -12.171 1.00 97.88 171 GLY A N 1
ATOM 1189 C CA . GLY A 1 171 ? 3.050 3.500 -11.013 1.00 97.88 171 GLY A CA 1
ATOM 1190 C C . GLY A 1 171 ? 3.079 4.417 -9.788 1.00 97.88 171 GLY A C 1
ATOM 1191 O O . GLY A 1 171 ? 3.983 5.238 -9.621 1.00 97.88 171 GLY A O 1
ATOM 1192 N N . GLY A 1 172 ? 2.070 4.280 -8.943 1.00 96.81 172 GLY A N 1
ATOM 1193 C CA . GLY A 1 172 ? 1.861 5.085 -7.751 1.00 96.81 172 GLY A CA 1
ATOM 1194 C C . GLY A 1 172 ? 2.725 4.655 -6.570 1.00 96.81 172 GLY A C 1
ATOM 1195 O O . GLY A 1 172 ? 3.804 4.074 -6.717 1.00 96.81 172 GLY A O 1
ATOM 1196 N N . ARG A 1 173 ? 2.252 4.967 -5.364 1.00 94.88 173 ARG A N 1
ATOM 1197 C CA . ARG A 1 173 ? 3.003 4.760 -4.125 1.00 94.88 173 ARG A CA 1
ATOM 1198 C C . ARG A 1 173 ? 2.170 4.049 -3.073 1.00 94.88 173 ARG A C 1
ATOM 1200 O O . ARG A 1 173 ? 1.066 4.486 -2.778 1.00 94.88 173 ARG A O 1
ATOM 1207 N N . THR A 1 174 ? 2.730 3.027 -2.435 1.00 94.31 174 THR A N 1
ATOM 1208 C CA . THR A 1 174 ? 2.110 2.381 -1.269 1.00 94.31 174 THR A CA 1
ATOM 1209 C C . THR A 1 174 ? 3.114 2.254 -0.129 1.00 94.31 174 THR A C 1
ATOM 1211 O O . THR A 1 174 ? 4.204 1.727 -0.350 1.00 94.31 174 THR A O 1
ATOM 1214 N N . VAL A 1 175 ? 2.761 2.697 1.074 1.00 90.81 175 VAL A N 1
ATOM 1215 C CA . VAL A 1 175 ? 3.611 2.591 2.272 1.00 90.81 175 VAL A CA 1
ATOM 1216 C C . VAL A 1 175 ? 2.870 1.807 3.348 1.00 90.81 175 VAL A C 1
ATOM 1218 O O . VAL A 1 175 ? 1.713 2.106 3.635 1.00 90.81 175 VAL A O 1
ATOM 1221 N N . PHE A 1 176 ? 3.548 0.821 3.929 1.00 90.44 176 PHE A N 1
ATOM 1222 C CA . PHE A 1 176 ? 3.103 0.053 5.088 1.00 90.44 176 PHE A CA 1
ATOM 1223 C C . PHE A 1 176 ? 4.141 0.228 6.190 1.00 90.44 176 PHE A C 1
ATOM 1225 O O . PHE A 1 176 ? 5.302 -0.143 5.994 1.00 90.44 176 PHE A O 1
ATOM 1232 N N . TRP A 1 177 ? 3.753 0.822 7.314 1.00 86.00 177 TRP A N 1
ATOM 1233 C CA . TRP A 1 177 ? 4.713 1.221 8.335 1.00 86.00 177 TRP A CA 1
ATOM 1234 C C . TRP A 1 177 ? 4.152 1.090 9.752 1.00 86.00 177 TRP A C 1
ATOM 1236 O O . TRP A 1 177 ? 2.998 1.405 9.985 1.00 86.00 177 TRP A O 1
ATOM 1246 N N . SER A 1 178 ? 5.001 0.726 10.713 1.00 80.06 178 SER A N 1
ATOM 1247 C CA . SER A 1 178 ? 4.689 0.766 12.148 1.00 80.06 178 SER A CA 1
ATOM 1248 C C . SER A 1 178 ? 5.949 1.052 12.976 1.00 80.06 178 SER A C 1
ATOM 1250 O O . SER A 1 178 ? 7.026 0.581 12.604 1.00 80.06 178 SER A O 1
ATOM 1252 N N . ASN A 1 179 ? 5.825 1.678 14.150 1.00 75.69 179 ASN A N 1
ATOM 1253 C CA . ASN A 1 179 ? 6.905 1.802 15.142 1.00 75.69 179 ASN A CA 1
ATOM 1254 C C . ASN A 1 179 ? 7.299 0.465 15.790 1.00 75.69 179 ASN A C 1
ATOM 1256 O O . ASN A 1 179 ? 8.425 0.330 16.268 1.00 75.69 179 ASN A O 1
ATOM 1260 N N . GLY A 1 180 ? 6.381 -0.504 15.858 1.00 78.19 180 GLY A N 1
ATOM 1261 C CA . GLY A 1 180 ? 6.627 -1.810 16.469 1.00 78.19 180 GLY A CA 1
ATOM 1262 C C . GLY A 1 180 ? 6.847 -2.905 15.432 1.00 78.19 180 GLY A C 1
ATOM 1263 O O . GLY A 1 180 ? 7.986 -3.245 15.117 1.00 78.19 180 G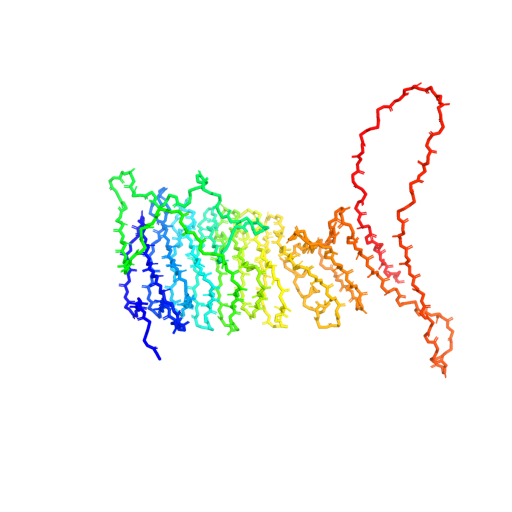LY A O 1
ATOM 1264 N N . ALA A 1 181 ? 5.757 -3.497 14.943 1.00 81.88 181 ALA A N 1
ATOM 1265 C CA . ALA A 1 181 ? 5.808 -4.661 14.063 1.00 81.88 181 ALA A CA 1
ATOM 1266 C C . ALA A 1 181 ? 4.855 -4.550 12.869 1.00 81.88 181 ALA A C 1
ATOM 1268 O O . ALA A 1 181 ? 3.637 -4.526 13.023 1.00 81.88 181 ALA A O 1
ATOM 1269 N N . THR A 1 182 ? 5.419 -4.621 11.667 1.00 85.94 182 THR A N 1
ATOM 1270 C CA . THR A 1 182 ? 4.672 -4.813 10.425 1.00 85.94 182 THR A CA 1
ATOM 1271 C C . THR A 1 182 ? 4.758 -6.273 9.990 1.00 85.94 182 THR A C 1
ATOM 1273 O O . THR A 1 182 ? 5.848 -6.836 9.847 1.00 85.94 182 THR A O 1
ATOM 1276 N N . THR A 1 183 ? 3.600 -6.898 9.784 1.00 89.94 183 THR A N 1
ATOM 1277 C CA . THR A 1 183 ? 3.463 -8.221 9.163 1.00 89.94 183 THR A CA 1
ATOM 1278 C C . THR A 1 183 ? 2.733 -8.066 7.840 1.00 89.94 183 THR A C 1
ATOM 1280 O O . THR A 1 183 ? 1.574 -7.653 7.805 1.00 89.94 183 THR A O 1
ATOM 1283 N N . PHE A 1 184 ? 3.417 -8.404 6.749 1.00 90.50 184 PHE A N 1
ATOM 1284 C CA . PHE A 1 184 ? 2.883 -8.261 5.400 1.00 90.50 184 PHE A CA 1
ATOM 1285 C C . PHE A 1 184 ? 2.736 -9.626 4.721 1.00 90.50 184 PHE A C 1
ATOM 1287 O O . PHE A 1 184 ? 3.730 -10.266 4.370 1.00 90.50 184 PHE A O 1
ATOM 1294 N N . GLU A 1 185 ? 1.492 -10.058 4.513 1.00 91.44 185 GLU A N 1
ATOM 1295 C CA . GLU A 1 185 ? 1.123 -11.311 3.837 1.00 91.44 185 GLU A CA 1
ATOM 1296 C C . GLU A 1 185 ? 0.235 -11.101 2.593 1.00 91.44 185 GLU A C 1
ATOM 1298 O O . GLU A 1 185 ? -0.069 -12.063 1.884 1.00 91.44 185 GLU A O 1
ATOM 1303 N N .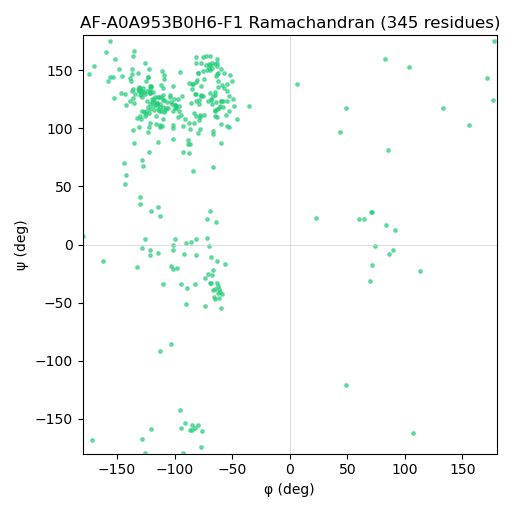 GLY A 1 186 ? -0.179 -9.859 2.319 1.00 93.06 186 GLY A N 1
ATOM 1304 C CA . GLY A 1 186 ? -1.007 -9.489 1.167 1.00 93.06 186 GLY A CA 1
ATOM 1305 C C . GLY A 1 186 ? -0.229 -9.227 -0.130 1.00 93.06 186 GLY A C 1
ATOM 1306 O O . GLY A 1 186 ? 0.905 -9.670 -0.326 1.00 93.06 186 GLY A O 1
ATOM 1307 N N . ALA A 1 187 ? -0.853 -8.494 -1.053 1.00 94.75 187 ALA A N 1
ATOM 1308 C CA . ALA A 1 187 ? -0.249 -8.066 -2.315 1.00 94.75 187 ALA A CA 1
ATOM 1309 C C . ALA A 1 187 ? -0.290 -6.541 -2.474 1.00 94.75 187 ALA A C 1
ATOM 1311 O O . ALA A 1 187 ? -1.262 -5.895 -2.084 1.00 94.75 187 ALA A O 1
ATOM 1312 N N . SER A 1 188 ? 0.758 -5.979 -3.084 1.00 96.31 188 SER A N 1
ATOM 1313 C CA . SER A 1 188 ? 0.790 -4.568 -3.483 1.00 96.31 188 SER A CA 1
ATOM 1314 C C . SER A 1 188 ? 1.269 -4.420 -4.927 1.00 96.31 188 SER A C 1
ATOM 1316 O O . SER A 1 188 ? 2.261 -5.034 -5.332 1.00 96.31 188 SER A O 1
ATOM 1318 N N . HIS A 1 189 ? 0.569 -3.606 -5.708 1.00 97.62 189 HIS A N 1
ATOM 1319 C CA . HIS A 1 189 ? 0.882 -3.328 -7.104 1.00 97.62 189 HIS A CA 1
ATOM 1320 C C . HIS A 1 189 ? 1.106 -1.831 -7.297 1.00 97.62 189 HIS A C 1
ATOM 1322 O O . HIS A 1 189 ? 0.289 -1.020 -6.877 1.00 97.62 189 HIS A O 1
ATOM 1328 N N . ALA A 1 190 ? 2.212 -1.470 -7.937 1.00 97.44 190 ALA A N 1
ATOM 1329 C CA . ALA A 1 190 ? 2.488 -0.109 -8.379 1.00 97.44 190 ALA A CA 1
ATOM 1330 C C . ALA A 1 190 ? 3.192 -0.174 -9.737 1.00 97.44 190 ALA A C 1
ATOM 1332 O O . ALA A 1 190 ? 4.354 0.200 -9.891 1.00 97.44 190 ALA A O 1
ATOM 1333 N N . ARG A 1 191 ? 2.519 -0.759 -10.722 1.00 98.31 191 ARG A N 1
ATOM 1334 C CA . ARG A 1 191 ? 3.047 -1.001 -12.064 1.00 98.31 191 ARG A CA 1
ATOM 1335 C C . ARG A 1 191 ? 2.983 0.262 -12.917 1.00 98.31 191 ARG A C 1
ATOM 1337 O O . ARG A 1 191 ? 2.071 1.074 -12.769 1.00 98.31 191 ARG A O 1
ATOM 1344 N N . GLY A 1 192 ? 3.956 0.409 -13.812 1.00 98.12 192 GLY A N 1
ATOM 1345 C CA . GLY A 1 192 ? 3.913 1.425 -14.866 1.00 98.12 192 GLY A CA 1
ATOM 1346 C C . GLY A 1 192 ? 2.891 1.060 -15.944 1.00 98.12 192 GLY A C 1
ATOM 1347 O O . GLY A 1 192 ? 2.603 -0.124 -16.151 1.00 98.12 192 GLY A O 1
ATOM 1348 N N . GLY A 1 193 ? 2.374 2.072 -16.636 1.00 97.75 193 GLY A N 1
ATOM 1349 C CA . GLY A 1 193 ? 1.296 1.929 -17.608 1.00 97.75 193 GLY A CA 1
ATOM 1350 C C . GLY A 1 193 ? 1.635 1.060 -18.825 1.00 97.75 193 GLY A C 1
ATOM 1351 O O . GLY A 1 193 ? 2.798 0.794 -19.162 1.00 97.75 193 GLY A O 1
ATOM 1352 N N . ALA A 1 194 ? 0.590 0.571 -19.497 1.00 96.62 194 ALA A N 1
ATOM 1353 C CA . ALA A 1 194 ? 0.726 -0.288 -20.672 1.00 96.62 194 ALA A CA 1
ATOM 1354 C C . ALA A 1 194 ? 1.282 0.458 -21.900 1.00 96.62 194 ALA A C 1
ATOM 1356 O O . ALA A 1 194 ? 2.008 -0.134 -22.711 1.00 96.62 194 ALA A O 1
ATOM 1357 N N . ALA A 1 195 ? 0.948 1.742 -22.047 1.00 96.12 195 ALA A N 1
ATOM 1358 C CA . ALA A 1 195 ? 1.447 2.618 -23.097 1.00 96.12 195 ALA A CA 1
ATOM 1359 C C . ALA A 1 195 ? 2.825 3.206 -22.775 1.00 96.12 195 ALA A C 1
ATOM 1361 O O . ALA A 1 195 ? 3.650 3.300 -23.691 1.00 96.12 195 ALA A O 1
ATOM 1362 N N . GLY A 1 196 ? 3.104 3.483 -21.501 1.00 94.75 196 GLY A N 1
ATOM 1363 C CA . GLY A 1 196 ? 4.348 4.090 -21.041 1.00 94.75 196 GLY A CA 1
ATOM 1364 C C . GLY A 1 196 ? 4.366 4.353 -19.533 1.00 94.75 196 GLY A C 1
ATOM 1365 O O . GLY A 1 196 ? 3.382 4.130 -18.833 1.00 94.75 196 GLY A O 1
ATOM 1366 N N . GLY A 1 197 ? 5.522 4.810 -19.042 1.00 97.38 197 GLY A N 1
ATOM 1367 C CA . GLY A 1 197 ? 5.750 5.164 -17.639 1.00 97.38 197 GLY A CA 1
ATOM 1368 C C . GLY A 1 197 ? 6.557 4.138 -16.838 1.00 97.38 197 GLY A C 1
ATOM 1369 O O . GLY A 1 197 ? 6.616 2.950 -17.159 1.00 97.38 197 GLY A O 1
ATOM 1370 N N . ASP A 1 198 ? 7.243 4.637 -15.811 1.00 97.69 198 ASP A N 1
ATOM 1371 C CA . ASP A 1 198 ? 8.076 3.837 -14.912 1.00 97.69 198 ASP A CA 1
ATOM 1372 C C . ASP A 1 198 ? 7.208 3.163 -13.832 1.00 97.69 198 ASP A C 1
ATOM 1374 O O . ASP A 1 198 ? 6.110 3.609 -13.508 1.00 97.69 198 ASP A O 1
ATOM 1378 N N . GLY A 1 199 ? 7.695 2.067 -13.264 1.00 97.31 199 GLY A N 1
ATOM 1379 C CA . GLY A 1 199 ? 7.074 1.434 -12.112 1.00 97.31 199 GLY A CA 1
ATOM 1380 C C . GLY A 1 199 ? 7.192 2.320 -10.877 1.00 97.31 199 GLY A C 1
ATOM 1381 O O . GLY A 1 199 ? 8.133 3.103 -10.740 1.00 97.31 199 GLY A O 1
ATOM 1382 N N . GLY A 1 200 ? 6.233 2.172 -9.980 1.00 95.00 200 GLY A N 1
ATOM 1383 C CA . GLY A 1 200 ? 6.082 2.969 -8.777 1.00 95.00 200 GLY A CA 1
ATOM 1384 C C . GLY A 1 200 ? 6.913 2.483 -7.595 1.00 95.00 200 GLY A C 1
ATOM 1385 O O . GLY A 1 200 ? 7.960 1.842 -7.733 1.00 95.00 200 GLY A O 1
ATOM 1386 N N . PHE A 1 201 ? 6.444 2.820 -6.401 1.00 92.75 201 PHE A N 1
ATOM 1387 C CA . PHE A 1 201 ? 7.177 2.607 -5.162 1.00 92.75 201 PHE A CA 1
ATOM 1388 C C . PHE A 1 201 ? 6.321 1.903 -4.117 1.00 92.75 201 PHE A C 1
ATOM 1390 O O . PHE A 1 201 ? 5.199 2.319 -3.832 1.00 92.75 201 PHE A O 1
ATOM 1397 N N . VAL A 1 202 ? 6.886 0.870 -3.503 1.00 92.50 202 VAL A N 1
ATOM 1398 C CA . VAL A 1 202 ? 6.289 0.174 -2.366 1.00 92.50 202 VAL A CA 1
ATOM 1399 C C . VAL A 1 202 ? 7.289 0.156 -1.222 1.00 92.50 202 VAL A C 1
ATOM 1401 O O . VAL A 1 202 ? 8.429 -0.248 -1.425 1.00 92.50 202 VAL A O 1
ATOM 1404 N N . GLU A 1 203 ? 6.868 0.559 -0.030 1.00 89.56 203 GLU A N 1
ATOM 1405 C CA . GLU A 1 203 ? 7.671 0.475 1.191 1.00 89.56 203 GLU A CA 1
ATOM 1406 C C . GLU A 1 203 ? 6.976 -0.381 2.241 1.00 89.56 203 GLU A C 1
ATOM 1408 O O . GLU A 1 203 ? 5.772 -0.251 2.456 1.00 89.56 203 GLU A O 1
ATOM 1413 N N . ILE A 1 204 ? 7.753 -1.257 2.876 1.00 87.44 204 ILE A N 1
ATOM 1414 C CA . ILE A 1 204 ? 7.333 -2.067 4.016 1.00 87.44 204 ILE A CA 1
ATOM 1415 C C . ILE A 1 204 ? 8.379 -1.881 5.120 1.00 87.44 204 ILE A C 1
ATOM 1417 O O . ILE A 1 204 ? 9.503 -2.385 5.020 1.00 87.44 204 ILE A O 1
ATOM 1421 N N . SER A 1 205 ? 7.996 -1.158 6.166 1.00 81.81 205 SER A N 1
ATOM 1422 C CA . SER A 1 205 ? 8.889 -0.640 7.206 1.00 81.81 205 SER A CA 1
ATOM 1423 C C . SER A 1 205 ? 8.434 -1.066 8.597 1.00 81.81 205 SER A C 1
ATOM 1425 O O . SER A 1 205 ? 7.278 -1.427 8.788 1.00 81.81 205 SER A O 1
ATOM 1427 N N . GLY A 1 206 ? 9.347 -1.104 9.573 1.00 74.94 206 GLY A N 1
ATOM 1428 C CA . GLY A 1 206 ? 9.049 -1.719 10.881 1.00 74.94 206 GLY A CA 1
ATOM 1429 C C . GLY A 1 206 ? 8.789 -3.233 10.780 1.00 74.94 206 GLY A C 1
ATOM 1430 O O . GLY A 1 206 ? 8.114 -3.827 11.616 1.00 74.94 206 GLY A O 1
ATOM 1431 N N . LEU A 1 207 ? 9.283 -3.860 9.708 1.00 67.94 207 LEU A N 1
ATOM 1432 C CA . LEU A 1 207 ? 8.979 -5.232 9.311 1.00 67.94 207 LEU A CA 1
ATOM 1433 C C . LEU A 1 207 ? 9.451 -6.252 10.363 1.00 67.94 207 LEU A C 1
ATOM 1435 O O . LEU A 1 207 ? 10.648 -6.425 10.583 1.00 67.94 207 LEU A O 1
ATOM 1439 N N . ALA A 1 208 ? 8.498 -6.973 10.956 1.00 65.31 208 ALA A N 1
ATOM 1440 C CA . ALA A 1 208 ? 8.754 -8.109 11.841 1.00 65.31 208 ALA A CA 1
ATOM 1441 C C . ALA A 1 208 ? 8.714 -9.443 11.083 1.00 65.31 208 ALA A C 1
ATOM 1443 O O . ALA A 1 208 ? 9.450 -10.373 11.410 1.00 65.31 208 ALA A O 1
ATOM 1444 N N . SER A 1 209 ? 7.855 -9.553 10.063 1.00 67.81 209 SER A N 1
ATOM 1445 C CA . SER A 1 209 ? 7.795 -10.737 9.205 1.00 67.81 209 SER A CA 1
ATOM 1446 C C . SER A 1 209 ? 7.267 -10.420 7.806 1.00 67.81 209 SER A C 1
ATOM 1448 O O . SER A 1 209 ? 6.374 -9.591 7.628 1.00 67.81 209 SER A O 1
ATOM 1450 N N . LEU A 1 210 ? 7.827 -11.106 6.805 1.00 65.31 210 LEU A N 1
ATOM 1451 C CA . LEU A 1 210 ? 7.396 -11.035 5.410 1.00 65.31 210 LEU A CA 1
ATOM 1452 C C . LEU A 1 210 ? 6.862 -12.404 4.972 1.00 65.31 210 LEU A C 1
ATOM 1454 O O . LEU A 1 210 ? 7.600 -13.395 4.987 1.00 65.31 210 LEU A O 1
ATOM 1458 N N . GLY A 1 211 ? 5.597 -12.459 4.558 1.00 58.00 211 GLY A N 1
ATOM 1459 C CA . GLY A 1 211 ? 4.935 -13.680 4.103 1.00 58.00 211 GLY A CA 1
ATOM 1460 C C . GLY A 1 211 ? 5.573 -14.294 2.847 1.00 58.00 211 GLY A C 1
ATOM 1461 O O . GLY A 1 211 ? 6.085 -13.604 1.968 1.00 58.00 211 GLY A O 1
ATOM 1462 N N . HIS A 1 212 ? 5.538 -15.629 2.744 1.00 48.31 212 HIS A N 1
ATOM 1463 C CA . HIS A 1 212 ? 6.233 -16.403 1.700 1.00 48.31 212 HIS A CA 1
ATOM 1464 C C . HIS A 1 212 ? 5.497 -16.488 0.345 1.00 48.31 212 HIS A C 1
ATOM 1466 O O . HIS A 1 212 ? 6.037 -17.013 -0.632 1.00 48.31 212 HIS A O 1
ATOM 1472 N N . ARG A 1 213 ? 4.242 -16.030 0.245 1.00 51.59 213 ARG A N 1
ATOM 1473 C CA . ARG A 1 213 ? 3.396 -16.284 -0.933 1.00 51.59 213 ARG A CA 1
ATOM 1474 C C . ARG A 1 213 ? 2.631 -15.037 -1.375 1.00 51.59 213 ARG A C 1
ATOM 1476 O O . ARG A 1 213 ? 1.514 -14.839 -0.920 1.00 51.59 213 ARG A O 1
ATOM 1483 N N . ARG A 1 214 ? 3.183 -14.368 -2.403 1.00 56.50 214 ARG A N 1
ATOM 1484 C CA . ARG A 1 214 ? 2.632 -13.215 -3.163 1.00 56.50 214 ARG A CA 1
ATOM 1485 C C . ARG A 1 214 ? 2.867 -11.861 -2.488 1.00 56.50 214 ARG A C 1
ATOM 1487 O O . ARG A 1 214 ? 3.105 -11.808 -1.298 1.00 56.50 214 ARG A O 1
ATOM 1494 N N . THR A 1 215 ? 2.797 -10.745 -3.207 1.00 75.75 215 THR A N 1
ATOM 1495 C CA . THR A 1 215 ? 3.732 -10.296 -4.267 1.00 75.75 215 THR A CA 1
ATOM 1496 C C . THR A 1 215 ? 3.656 -8.780 -4.275 1.00 75.75 215 THR A C 1
ATOM 1498 O O . THR A 1 215 ? 2.569 -8.229 -4.433 1.00 75.75 215 THR A O 1
ATOM 1501 N N . VAL A 1 216 ? 4.805 -8.129 -4.155 1.00 92.00 216 VAL A N 1
ATOM 1502 C CA . VAL A 1 216 ? 4.941 -6.745 -4.595 1.00 92.00 216 VAL A CA 1
ATOM 1503 C C . VAL A 1 216 ? 5.266 -6.769 -6.086 1.00 92.00 216 VAL A C 1
ATOM 1505 O O . VAL A 1 216 ? 6.111 -7.560 -6.521 1.00 92.00 216 VAL A O 1
ATOM 1508 N N . ASP A 1 217 ? 4.593 -5.949 -6.882 1.00 96.06 217 ASP A N 1
ATOM 1509 C CA . ASP A 1 217 ? 4.879 -5.800 -8.308 1.00 96.06 217 ASP A CA 1
ATOM 1510 C C . ASP A 1 217 ? 4.954 -4.323 -8.691 1.00 96.06 217 ASP A C 1
ATOM 1512 O O . ASP A 1 217 ? 3.947 -3.622 -8.748 1.00 96.06 217 ASP A O 1
ATOM 1516 N N . THR A 1 218 ? 6.172 -3.872 -8.969 1.00 96.25 218 THR A N 1
ATOM 1517 C CA . THR A 1 218 ? 6.487 -2.533 -9.472 1.00 96.25 218 THR A CA 1
ATOM 1518 C C . THR A 1 218 ? 7.010 -2.598 -10.907 1.00 96.25 218 THR A C 1
ATOM 1520 O O . THR A 1 218 ? 7.780 -1.746 -11.351 1.00 96.25 218 THR A O 1
ATOM 1523 N N . SER A 1 219 ? 6.658 -3.644 -11.656 1.00 96.88 219 SER A N 1
ATOM 1524 C CA . SER A 1 219 ? 7.105 -3.803 -13.035 1.00 96.88 219 SER A CA 1
ATOM 1525 C C . SER A 1 219 ? 6.576 -2.689 -13.940 1.00 96.88 219 SER A C 1
ATOM 1527 O O . SER A 1 219 ? 5.540 -2.076 -13.699 1.00 96.88 219 SER A O 1
ATOM 1529 N N . ALA A 1 220 ? 7.310 -2.419 -15.013 1.00 96.94 220 ALA A N 1
ATOM 1530 C CA . ALA A 1 220 ? 6.884 -1.515 -16.066 1.00 96.94 220 ALA A CA 1
ATOM 1531 C C . ALA A 1 220 ? 7.280 -2.127 -17.402 1.00 96.94 220 ALA A C 1
ATOM 1533 O O . ALA A 1 220 ? 8.445 -2.459 -17.621 1.00 96.94 220 ALA A O 1
ATOM 1534 N N . SER A 1 221 ? 6.304 -2.310 -18.289 1.00 94.62 221 SER A N 1
ATOM 1535 C CA . SER A 1 221 ? 6.530 -2.981 -19.574 1.00 94.62 221 SER A CA 1
ATOM 1536 C C . SER A 1 221 ? 7.308 -2.108 -20.568 1.00 94.62 221 SER A C 1
ATOM 1538 O O . SER A 1 221 ? 8.036 -2.628 -21.415 1.00 94.62 221 SER A O 1
ATOM 1540 N N . ARG A 1 222 ? 7.163 -0.781 -20.449 1.00 94.94 222 ARG A N 1
ATOM 1541 C CA . ARG A 1 222 ? 7.755 0.235 -21.336 1.00 94.94 222 ARG A CA 1
ATOM 1542 C C . ARG A 1 222 ? 8.584 1.294 -20.605 1.00 94.94 222 ARG A C 1
ATOM 1544 O O . ARG A 1 222 ? 9.092 2.211 -21.245 1.00 94.94 222 ARG A O 1
ATOM 1551 N N . GLY A 1 223 ? 8.759 1.141 -19.296 1.00 95.31 223 GLY A N 1
ATOM 1552 C CA . GLY A 1 223 ? 9.572 2.015 -18.455 1.00 95.31 223 GLY A CA 1
ATOM 1553 C C . GLY A 1 223 ? 10.583 1.243 -17.616 1.00 95.31 223 GLY A C 1
ATOM 1554 O O . GLY A 1 223 ? 10.859 0.062 -17.830 1.00 95.31 223 GLY A O 1
ATOM 1555 N N . ARG A 1 224 ? 11.167 1.929 -16.642 1.00 95.88 224 ARG A N 1
ATOM 1556 C CA . ARG A 1 224 ? 12.027 1.325 -15.625 1.00 95.88 224 ARG A CA 1
ATOM 1557 C C . ARG A 1 224 ? 11.159 0.626 -14.594 1.00 95.88 224 ARG A C 1
ATOM 1559 O O . ARG A 1 224 ? 10.185 1.200 -14.130 1.00 95.88 224 ARG A O 1
ATOM 1566 N N . THR A 1 225 ? 11.545 -0.578 -14.184 1.00 94.94 225 THR A N 1
ATOM 1567 C CA . THR A 1 225 ? 10.976 -1.209 -12.987 1.00 94.94 225 THR A CA 1
ATOM 1568 C C . THR A 1 225 ? 11.123 -0.276 -11.787 1.00 94.94 225 THR A C 1
ATOM 1570 O O . THR A 1 225 ? 12.179 0.337 -11.607 1.00 94.94 225 THR A O 1
ATOM 1573 N N . GLY A 1 226 ? 10.077 -0.197 -10.976 1.00 92.00 226 GLY A N 1
ATOM 1574 C CA . GLY A 1 226 ? 10.032 0.571 -9.747 1.00 92.00 226 GLY A CA 1
ATOM 1575 C C . GLY A 1 226 ? 10.789 -0.095 -8.601 1.00 92.00 226 GLY A C 1
ATOM 1576 O O . GLY A 1 226 ? 11.695 -0.912 -8.815 1.00 92.00 226 GLY A O 1
ATOM 1577 N N . THR A 1 227 ? 10.472 0.313 -7.375 1.00 88.25 227 THR A N 1
ATOM 1578 C CA . THR A 1 227 ? 11.229 -0.081 -6.180 1.00 88.25 227 THR A CA 1
ATOM 1579 C C . THR A 1 227 ? 10.328 -0.655 -5.097 1.00 88.25 227 THR A C 1
ATOM 1581 O O . THR A 1 227 ? 9.312 -0.062 -4.754 1.00 88.25 227 THR A O 1
ATOM 1584 N N . LEU A 1 228 ? 10.765 -1.772 -4.521 1.00 90.62 228 LEU A N 1
ATOM 1585 C CA . LEU A 1 228 ? 10.355 -2.244 -3.208 1.00 90.62 228 LEU A CA 1
ATOM 1586 C C . LEU A 1 228 ? 11.437 -1.853 -2.192 1.00 90.62 228 LEU A C 1
ATOM 1588 O O . LEU A 1 228 ? 12.574 -2.317 -2.304 1.00 90.62 228 LEU A O 1
ATOM 1592 N N . LEU A 1 229 ? 11.084 -1.023 -1.216 1.00 86.94 229 LEU A N 1
ATOM 1593 C CA . LEU A 1 229 ? 11.895 -0.713 -0.046 1.00 86.94 229 LEU A CA 1
ATOM 1594 C C . LEU A 1 229 ? 11.456 -1.587 1.134 1.00 86.94 229 LEU A C 1
ATOM 1596 O O . LEU A 1 229 ? 10.288 -1.597 1.508 1.00 86.94 229 LEU A O 1
ATOM 1600 N N . LEU A 1 230 ? 12.405 -2.313 1.715 1.00 85.06 230 LEU A N 1
ATOM 1601 C CA . LEU A 1 230 ? 12.255 -2.995 2.994 1.00 85.06 230 LEU A CA 1
ATOM 1602 C C . LEU A 1 230 ? 13.110 -2.241 4.015 1.00 85.06 230 LEU A C 1
ATOM 1604 O O . LEU A 1 230 ? 14.331 -2.216 3.856 1.00 85.06 230 LEU A O 1
ATOM 1608 N N . ASP A 1 231 ? 12.490 -1.642 5.028 1.00 76.38 231 ASP A N 1
ATOM 1609 C CA . ASP A 1 231 ? 13.194 -0.889 6.082 1.00 76.38 231 ASP A CA 1
ATOM 1610 C C . ASP A 1 231 ? 12.810 -1.369 7.499 1.00 76.38 231 ASP A C 1
ATOM 1612 O O . ASP A 1 231 ? 12.095 -0.688 8.242 1.00 76.38 231 ASP A O 1
ATOM 1616 N N . PRO A 1 232 ? 13.182 -2.606 7.883 1.00 77.38 232 PRO A N 1
ATOM 1617 C CA . PRO A 1 232 ? 13.040 -3.076 9.261 1.00 77.38 232 PRO A CA 1
ATOM 1618 C C . PRO A 1 232 ? 14.053 -2.431 10.215 1.00 77.38 232 PRO A C 1
ATOM 1620 O O . PRO A 1 232 ? 15.145 -2.042 9.819 1.00 77.38 232 PRO A O 1
ATOM 1623 N N . GLY A 1 233 ? 13.779 -2.495 11.522 1.00 73.25 233 GLY A N 1
ATOM 1624 C CA . GLY A 1 233 ? 14.788 -2.175 12.542 1.00 73.25 233 GLY A CA 1
ATOM 1625 C C . GLY A 1 233 ? 15.963 -3.168 12.600 1.00 73.25 233 GLY A C 1
ATOM 1626 O O . GLY A 1 233 ? 17.040 -2.827 13.085 1.00 73.25 233 GLY A O 1
ATOM 1627 N N . HIS A 1 234 ? 15.775 -4.399 12.112 1.00 75.69 234 HIS A N 1
ATOM 1628 C CA . HIS A 1 234 ? 16.793 -5.452 11.990 1.00 75.69 234 HIS A CA 1
ATOM 1629 C C . HIS A 1 234 ? 16.357 -6.473 10.932 1.00 75.69 234 HIS A C 1
ATOM 1631 O O . HIS A 1 234 ? 15.178 -6.821 10.885 1.00 75.69 234 HIS A O 1
ATOM 1637 N N . LEU A 1 235 ? 17.277 -6.981 10.104 1.00 76.50 235 LEU A N 1
ATOM 1638 C CA . LEU A 1 235 ? 16.937 -7.933 9.037 1.00 76.50 235 LEU A CA 1
ATOM 1639 C C . LEU A 1 235 ? 17.828 -9.181 9.046 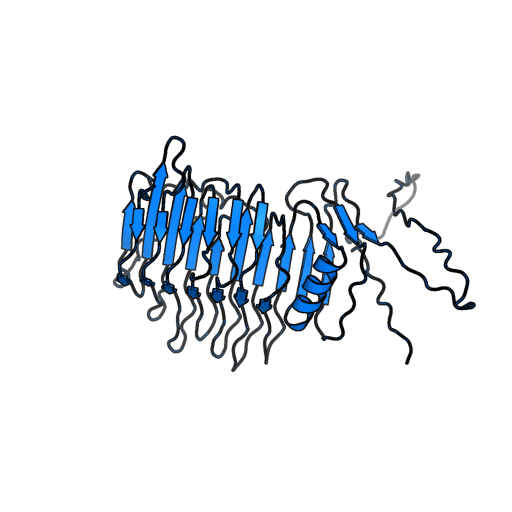1.00 76.50 235 LEU A C 1
ATOM 1641 O O . LEU A 1 235 ? 18.991 -9.128 8.637 1.00 76.50 235 LEU A O 1
ATOM 1645 N N . ASP A 1 236 ? 17.236 -10.321 9.410 1.00 81.25 236 ASP A N 1
ATOM 1646 C CA . ASP A 1 236 ? 17.834 -11.650 9.247 1.00 81.25 236 ASP A CA 1
ATOM 1647 C C . ASP A 1 236 ? 17.370 -12.294 7.930 1.00 81.25 236 ASP A C 1
ATOM 1649 O O . ASP A 1 236 ? 16.206 -12.662 7.740 1.00 81.25 236 ASP A O 1
ATOM 1653 N N . ILE A 1 237 ? 18.301 -12.444 6.989 1.00 82.25 237 ILE A N 1
ATOM 1654 C CA . ILE A 1 237 ? 18.069 -13.089 5.696 1.00 82.25 237 ILE A CA 1
ATOM 1655 C C . ILE A 1 237 ? 18.419 -14.572 5.819 1.00 82.25 237 ILE A C 1
ATOM 1657 O O . ILE A 1 237 ? 19.499 -15.028 5.420 1.00 82.25 237 ILE A O 1
ATOM 1661 N N . ASP A 1 238 ? 17.475 -15.315 6.390 1.00 84.69 238 ASP A N 1
ATOM 1662 C CA . ASP A 1 238 ? 17.465 -16.775 6.415 1.00 84.69 238 ASP A CA 1
ATOM 1663 C C . ASP A 1 238 ? 17.029 -17.370 5.056 1.00 84.69 238 ASP A C 1
ATOM 1665 O O . ASP A 1 238 ? 16.841 -16.662 4.061 1.00 84.69 238 ASP A O 1
ATOM 1669 N N . ALA A 1 239 ? 16.870 -18.695 4.977 1.00 86.06 239 ALA A N 1
ATOM 1670 C CA . ALA A 1 239 ? 16.474 -19.364 3.733 1.00 86.06 239 ALA A CA 1
ATOM 1671 C C . ALA A 1 239 ? 15.077 -18.950 3.223 1.00 86.06 239 ALA A C 1
ATOM 1673 O O . ALA A 1 239 ? 14.857 -18.891 2.006 1.00 86.06 239 ALA A O 1
ATOM 1674 N N . THR A 1 240 ? 14.145 -18.656 4.129 1.00 85.75 240 THR A N 1
ATOM 1675 C CA . THR A 1 240 ? 12.778 -18.235 3.801 1.00 85.75 240 THR A CA 1
ATOM 1676 C C . THR A 1 240 ? 12.793 -16.805 3.275 1.00 85.75 240 THR A C 1
ATOM 1678 O O . THR A 1 240 ? 12.344 -16.557 2.153 1.00 85.75 240 THR A O 1
ATOM 1681 N N . THR A 1 241 ? 13.404 -15.885 4.022 1.00 82.81 241 THR A N 1
ATOM 1682 C CA . THR A 1 241 ? 13.560 -14.475 3.653 1.00 82.81 241 THR A CA 1
ATOM 1683 C C . THR A 1 241 ? 14.326 -14.333 2.338 1.00 82.81 241 THR A C 1
ATOM 1685 O O . THR A 1 241 ? 13.901 -13.588 1.456 1.00 82.81 241 THR A O 1
ATOM 1688 N N . ALA A 1 242 ? 15.397 -15.109 2.128 1.00 84.88 242 ALA A N 1
ATOM 1689 C CA . ALA A 1 242 ? 16.125 -15.118 0.858 1.00 84.88 242 ALA A CA 1
ATOM 1690 C C . ALA A 1 242 ? 15.240 -15.553 -0.320 1.00 84.88 242 ALA A C 1
ATOM 1692 O O . ALA A 1 242 ? 15.305 -14.951 -1.392 1.00 84.88 242 ALA A O 1
ATOM 1693 N N . THR A 1 243 ? 14.383 -16.561 -0.133 1.00 86.69 243 THR A N 1
A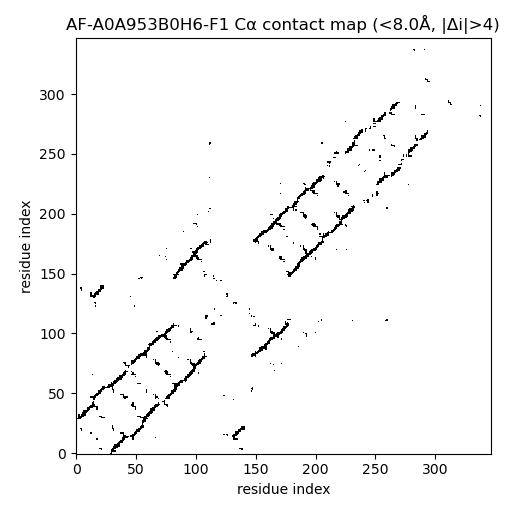TOM 1694 C CA . THR A 1 243 ? 13.442 -16.996 -1.178 1.00 86.69 243 THR A CA 1
ATOM 1695 C C . THR A 1 243 ? 12.419 -15.903 -1.497 1.00 86.69 243 THR A C 1
ATOM 1697 O O . THR A 1 243 ? 12.106 -15.674 -2.670 1.00 86.69 243 THR A O 1
ATOM 1700 N N . ASN A 1 244 ? 11.947 -15.181 -0.479 1.00 84.31 244 ASN A N 1
ATOM 1701 C CA . ASN A 1 244 ? 11.012 -14.068 -0.645 1.00 84.31 244 ASN A CA 1
ATOM 1702 C C . ASN A 1 244 ? 11.666 -12.908 -1.407 1.00 84.31 244 ASN A C 1
ATOM 1704 O O . ASN A 1 244 ? 11.097 -12.415 -2.379 1.00 84.31 244 ASN A O 1
ATOM 1708 N N . ILE A 1 245 ? 12.903 -12.546 -1.051 1.00 84.44 245 ILE A N 1
ATOM 1709 C CA . ILE A 1 245 ? 13.683 -11.512 -1.745 1.00 84.44 245 ILE A CA 1
ATOM 1710 C C . ILE A 1 245 ? 13.942 -11.906 -3.204 1.00 84.44 245 ILE A C 1
ATOM 1712 O O . ILE A 1 245 ? 13.737 -11.096 -4.105 1.00 84.44 245 ILE A O 1
ATOM 1716 N N . VAL A 1 246 ? 14.351 -13.152 -3.471 1.00 86.44 246 VAL A N 1
ATOM 1717 C CA . VAL A 1 246 ? 14.564 -13.644 -4.846 1.00 86.44 246 VAL A CA 1
ATOM 1718 C C . VAL A 1 246 ? 13.269 -13.601 -5.656 1.00 86.44 246 VAL A C 1
ATOM 1720 O O . VAL A 1 246 ? 13.297 -13.251 -6.835 1.00 86.44 246 VAL A O 1
ATOM 1723 N N . THR A 1 247 ? 12.134 -13.916 -5.032 1.00 87.75 247 THR A N 1
ATOM 1724 C CA . THR A 1 247 ? 10.823 -13.819 -5.680 1.00 87.75 247 THR A CA 1
ATOM 1725 C C . THR A 1 247 ? 10.480 -12.367 -6.011 1.00 87.75 247 THR A C 1
ATOM 1727 O O . THR A 1 247 ? 10.115 -12.086 -7.152 1.00 87.75 247 THR A O 1
ATOM 1730 N N . ALA A 1 248 ? 10.666 -11.443 -5.063 1.00 86.88 248 ALA A N 1
ATOM 1731 C CA . ALA A 1 248 ? 10.422 -10.014 -5.255 1.00 86.88 248 ALA A CA 1
ATOM 1732 C C . ALA A 1 248 ? 11.334 -9.399 -6.329 1.00 86.88 248 ALA A C 1
ATOM 1734 O O . ALA A 1 248 ? 10.889 -8.570 -7.120 1.00 86.88 248 ALA A O 1
ATOM 1735 N N . LEU A 1 249 ? 12.586 -9.846 -6.432 1.00 88.44 249 LEU A N 1
ATOM 1736 C CA . LEU A 1 249 ? 13.515 -9.394 -7.469 1.00 88.44 249 LEU A CA 1
ATOM 1737 C C . LEU A 1 249 ? 13.052 -9.746 -8.891 1.00 88.44 249 LEU A C 1
ATOM 1739 O O . LEU A 1 249 ? 13.584 -9.184 -9.839 1.00 88.44 249 LEU A O 1
ATOM 1743 N N . ASN A 1 250 ? 12.069 -10.624 -9.105 1.00 89.50 250 ASN A N 1
ATOM 1744 C CA . ASN A 1 250 ? 11.571 -10.881 -10.463 1.00 89.50 250 ASN A CA 1
ATOM 1745 C C . ASN A 1 250 ? 10.762 -9.710 -11.047 1.00 89.50 250 ASN A C 1
ATOM 1747 O O . ASN A 1 250 ? 10.713 -9.573 -12.268 1.00 89.50 250 ASN A O 1
ATOM 1751 N N . SER A 1 251 ? 10.159 -8.874 -10.199 1.00 90.81 251 SER A N 1
ATOM 1752 C CA . SER A 1 251 ? 9.258 -7.781 -10.599 1.00 90.81 251 SER A CA 1
ATOM 1753 C C . SER A 1 251 ? 9.624 -6.418 -10.007 1.00 90.81 251 SER A C 1
ATOM 1755 O O . SER A 1 251 ? 8.986 -5.429 -10.348 1.00 90.81 251 SER A O 1
ATOM 1757 N N . ASN A 1 252 ? 10.650 -6.335 -9.152 1.00 88.50 252 ASN A N 1
ATOM 1758 C CA . ASN A 1 252 ? 11.014 -5.110 -8.436 1.00 88.50 252 ASN A CA 1
ATOM 1759 C C . ASN A 1 252 ? 12.524 -4.881 -8.435 1.00 88.50 252 ASN A C 1
ATOM 1761 O O . ASN A 1 252 ? 13.299 -5.839 -8.370 1.00 88.50 252 ASN A O 1
ATOM 1765 N N . ASN A 1 253 ? 12.955 -3.619 -8.380 1.00 87.06 253 ASN A N 1
ATOM 1766 C CA . ASN A 1 253 ? 14.230 -3.322 -7.732 1.00 87.06 253 ASN A CA 1
ATOM 1767 C C . ASN A 1 253 ? 14.020 -3.401 -6.217 1.00 87.06 253 ASN A C 1
ATOM 1769 O O . ASN A 1 253 ? 13.108 -2.765 -5.705 1.00 87.06 253 ASN A O 1
ATOM 1773 N N . VAL A 1 254 ? 14.841 -4.166 -5.501 1.00 87.06 254 VAL A N 1
ATOM 1774 C CA . VAL A 1 254 ? 14.698 -4.337 -4.048 1.00 87.06 254 VAL A CA 1
ATOM 1775 C C . VAL A 1 254 ? 15.796 -3.560 -3.334 1.00 87.06 254 VAL A C 1
ATOM 1777 O O . VAL A 1 254 ? 16.988 -3.780 -3.572 1.00 87.06 254 VAL A O 1
ATOM 1780 N N . VAL A 1 255 ? 15.396 -2.652 -2.453 1.00 83.25 255 VAL A N 1
ATOM 1781 C CA . VAL A 1 255 ? 16.282 -1.931 -1.543 1.00 83.25 255 VAL A CA 1
ATOM 1782 C C . VAL A 1 255 ? 15.975 -2.411 -0.135 1.00 83.25 255 VAL A C 1
ATOM 1784 O O . VAL A 1 255 ? 14.824 -2.406 0.278 1.00 83.25 255 VAL A O 1
ATOM 1787 N N . MET A 1 256 ? 17.000 -2.844 0.587 1.00 82.25 256 MET A N 1
ATOM 1788 C CA . MET A 1 256 ? 16.901 -3.202 1.998 1.00 82.25 256 MET A CA 1
ATOM 1789 C C . MET A 1 256 ? 17.716 -2.203 2.799 1.00 82.25 256 MET A C 1
ATOM 1791 O O . MET A 1 256 ? 18.894 -1.983 2.491 1.00 82.25 256 MET A O 1
ATOM 1795 N N . THR A 1 257 ? 17.096 -1.601 3.800 1.00 75.31 257 THR A N 1
ATOM 1796 C CA . THR A 1 257 ? 17.764 -0.708 4.735 1.00 75.31 257 THR A CA 1
ATOM 1797 C C . THR A 1 257 ? 17.342 -0.998 6.172 1.00 75.31 257 THR A C 1
ATOM 1799 O O . THR A 1 257 ? 16.459 -1.818 6.398 1.00 75.31 257 THR A O 1
ATOM 1802 N N . THR A 1 258 ? 18.074 -0.440 7.128 1.00 70.88 258 THR A N 1
ATOM 1803 C CA . THR A 1 258 ? 17.759 -0.500 8.563 1.00 70.88 258 THR A CA 1
ATOM 1804 C C . THR A 1 258 ? 17.817 0.902 9.173 1.00 70.88 258 THR A C 1
ATOM 1806 O O . THR A 1 258 ? 18.269 1.099 10.302 1.00 70.88 258 THR A O 1
ATOM 1809 N N . ASP A 1 259 ? 17.420 1.906 8.383 1.00 63.06 259 ASP A N 1
ATOM 1810 C CA . ASP A 1 259 ? 17.588 3.336 8.670 1.00 63.06 259 ASP A CA 1
ATOM 1811 C C . ASP A 1 259 ? 16.508 3.903 9.611 1.00 63.06 259 ASP A C 1
ATOM 1813 O O . ASP A 1 259 ? 16.550 5.089 9.944 1.00 63.06 259 ASP A O 1
ATOM 1817 N N . SER A 1 260 ? 15.617 3.053 10.135 1.00 58.28 260 SER A N 1
ATOM 1818 C CA . SER A 1 260 ? 14.501 3.389 11.031 1.00 58.28 260 SER A CA 1
ATOM 1819 C C . SER A 1 260 ? 14.897 3.837 12.460 1.00 58.28 260 SER A C 1
ATOM 1821 O O . SER A 1 260 ? 14.148 3.633 13.413 1.00 58.28 260 SER A O 1
ATOM 1823 N N . GLY A 1 261 ? 16.080 4.438 12.650 1.00 50.78 261 GLY A N 1
ATOM 1824 C CA . GLY A 1 261 ? 16.466 5.118 13.898 1.00 50.78 261 GLY A CA 1
ATOM 1825 C C . GLY A 1 261 ? 17.194 4.286 14.968 1.00 50.78 261 GLY A C 1
ATOM 1826 O O . GLY A 1 261 ? 17.347 4.769 16.091 1.00 50.78 261 GLY A O 1
ATOM 1827 N N . GLY A 1 262 ? 17.683 3.078 14.652 1.00 54.75 262 GLY A N 1
ATOM 1828 C CA . GLY A 1 262 ? 18.430 2.204 15.579 1.00 54.75 262 GLY A CA 1
ATOM 1829 C C . GLY A 1 262 ? 19.804 1.735 15.069 1.00 54.75 262 GLY A C 1
ATOM 1830 O O . GLY A 1 262 ? 20.208 2.048 13.955 1.00 54.75 262 GLY A O 1
ATOM 1831 N N . ASP A 1 263 ? 20.517 0.930 15.872 1.00 57.91 263 ASP A N 1
ATOM 1832 C CA . ASP A 1 263 ? 21.807 0.282 15.524 1.00 57.91 263 ASP A CA 1
ATOM 1833 C C . ASP A 1 263 ? 21.640 -0.871 14.487 1.00 57.91 263 ASP A C 1
ATOM 1835 O O . ASP A 1 263 ? 22.474 -1.775 14.432 1.00 57.91 263 ASP A O 1
ATOM 1839 N N . GLY A 1 264 ? 20.548 -0.885 13.709 1.00 63.09 264 GLY A N 1
ATOM 1840 C CA . GLY A 1 264 ? 20.020 -2.059 13.004 1.00 63.09 264 GLY A CA 1
ATOM 1841 C C . GLY A 1 264 ? 21.036 -2.798 12.131 1.00 63.09 264 GLY A C 1
ATOM 1842 O O . GLY A 1 264 ? 21.694 -2.193 11.282 1.00 63.09 264 GLY A O 1
ATOM 1843 N N . ASP A 1 265 ? 21.153 -4.115 12.321 1.00 68.81 265 ASP A N 1
ATOM 1844 C CA . ASP A 1 265 ? 22.059 -4.989 11.570 1.00 68.81 265 ASP A CA 1
ATOM 1845 C C . ASP A 1 265 ? 21.308 -5.648 10.384 1.00 68.81 265 ASP A C 1
ATOM 1847 O O . ASP A 1 265 ? 20.117 -5.951 10.456 1.00 68.81 265 ASP A O 1
ATOM 1851 N N . ILE A 1 266 ? 22.028 -5.908 9.284 1.00 75.31 266 ILE A N 1
ATOM 1852 C CA . ILE A 1 266 ? 21.570 -6.803 8.205 1.00 75.31 266 ILE A CA 1
ATOM 1853 C C . ILE A 1 266 ? 22.464 -8.044 8.224 1.00 75.31 266 ILE A C 1
ATOM 1855 O O . ILE A 1 266 ? 23.673 -7.967 7.946 1.00 75.31 266 ILE A O 1
ATOM 1859 N N . LEU A 1 267 ? 21.875 -9.197 8.541 1.00 78.12 267 LEU A N 1
ATOM 1860 C CA . LEU A 1 267 ? 22.554 -10.486 8.596 1.00 78.12 267 LEU A CA 1
ATOM 1861 C C . LEU A 1 267 ? 22.134 -11.363 7.412 1.00 78.12 267 LEU A C 1
ATOM 1863 O O . LEU A 1 267 ? 20.981 -11.754 7.287 1.00 78.12 267 LEU A O 1
ATOM 1867 N N . VAL A 1 268 ? 23.089 -11.712 6.545 1.00 81.19 268 VAL A N 1
ATOM 1868 C CA . VAL A 1 268 ? 22.841 -12.588 5.390 1.00 81.19 268 VAL A CA 1
ATOM 1869 C C . VAL A 1 268 ? 23.330 -14.002 5.688 1.00 81.19 268 VAL A C 1
ATOM 1871 O O . VAL A 1 268 ? 24.537 -14.271 5.621 1.00 81.19 268 VAL A O 1
ATOM 1874 N N . GLU A 1 269 ? 22.392 -14.901 5.993 1.00 82.19 269 GLU A N 1
ATOM 1875 C CA . GLU A 1 269 ? 22.655 -16.308 6.336 1.00 82.19 269 GLU A CA 1
ATOM 1876 C C . GLU A 1 269 ? 22.347 -17.280 5.188 1.00 82.19 269 GLU A C 1
ATOM 1878 O O . GLU A 1 269 ? 22.881 -18.390 5.155 1.00 82.19 269 GLU A O 1
ATOM 1883 N N . ALA A 1 270 ? 21.553 -16.856 4.201 1.00 81.19 270 ALA A N 1
ATOM 1884 C CA . ALA A 1 270 ? 21.219 -17.637 3.012 1.00 81.19 270 ALA A CA 1
ATOM 1885 C C . ALA A 1 270 ? 21.614 -16.929 1.699 1.00 81.19 270 ALA A C 1
ATOM 1887 O O . ALA A 1 270 ? 21.667 -15.700 1.629 1.00 81.19 270 ALA A O 1
ATOM 1888 N N . PRO A 1 271 ? 21.918 -17.686 0.625 1.00 78.75 271 PRO A N 1
ATOM 1889 C CA . PRO A 1 271 ? 22.283 -17.096 -0.657 1.00 78.75 271 PRO A CA 1
ATOM 1890 C C . PRO A 1 271 ? 21.086 -16.412 -1.330 1.00 78.75 271 PRO A C 1
ATOM 1892 O O . PRO A 1 271 ? 20.050 -17.033 -1.550 1.00 78.75 271 PRO A O 1
ATOM 1895 N N . ILE A 1 272 ? 21.281 -15.169 -1.770 1.00 80.50 272 ILE A N 1
ATOM 1896 C CA . ILE A 1 272 ? 20.362 -14.453 -2.663 1.00 80.50 272 ILE A CA 1
ATOM 1897 C C . ILE A 1 272 ? 20.933 -14.551 -4.080 1.00 80.50 272 ILE A C 1
ATOM 1899 O O . ILE A 1 272 ? 22.057 -14.122 -4.346 1.00 80.50 272 ILE A O 1
ATOM 1903 N N . SER A 1 273 ? 20.210 -15.185 -5.000 1.00 82.69 273 SER A N 1
ATOM 1904 C CA . SER A 1 273 ? 20.651 -15.380 -6.388 1.00 82.69 273 SER A CA 1
ATOM 1905 C C . SER A 1 273 ? 19.469 -15.247 -7.339 1.00 82.69 273 SER A C 1
ATOM 1907 O O . SER A 1 273 ? 18.517 -16.014 -7.250 1.00 82.69 273 SER A O 1
ATOM 1909 N N . TRP A 1 274 ? 19.546 -14.294 -8.265 1.00 83.75 274 TRP A N 1
ATOM 1910 C CA . TRP A 1 274 ? 18.497 -14.002 -9.244 1.00 83.75 274 TRP A CA 1
ATOM 1911 C C . TRP A 1 274 ? 19.102 -13.782 -10.636 1.00 83.75 274 TRP A C 1
ATOM 1913 O O . TRP A 1 274 ? 20.311 -13.593 -10.782 1.00 83.75 274 TRP A O 1
ATOM 1923 N N . ARG A 1 275 ? 18.262 -13.863 -11.676 1.00 79.94 275 ARG A N 1
ATOM 1924 C CA . ARG A 1 275 ? 18.668 -13.703 -13.089 1.00 79.94 275 ARG A CA 1
ATOM 1925 C C . ARG A 1 275 ? 17.944 -12.568 -13.817 1.00 79.94 275 ARG A C 1
ATOM 1927 O O . ARG A 1 275 ? 18.315 -12.260 -14.946 1.00 79.94 275 ARG A O 1
ATOM 1934 N N . ALA A 1 276 ? 16.919 -11.980 -13.201 1.00 78.12 276 ALA A N 1
ATOM 1935 C CA . ALA A 1 276 ? 16.196 -10.843 -13.759 1.00 78.12 276 ALA A CA 1
ATOM 1936 C C . ALA A 1 276 ? 17.107 -9.604 -13.868 1.00 78.12 276 ALA A C 1
ATOM 1938 O O . ALA A 1 276 ? 18.080 -9.473 -13.127 1.00 78.12 276 ALA A O 1
ATOM 1939 N N . GLY A 1 277 ? 16.786 -8.685 -14.787 1.00 74.75 277 GLY A N 1
ATOM 1940 C CA . GLY A 1 277 ? 17.533 -7.431 -15.001 1.00 74.75 277 GLY A CA 1
ATOM 1941 C C . GLY A 1 277 ? 17.357 -6.374 -13.899 1.00 74.75 277 GLY A C 1
ATOM 1942 O O . GLY A 1 277 ? 17.843 -5.252 -14.037 1.00 74.75 277 GLY A O 1
ATOM 1943 N N . THR A 1 278 ? 16.655 -6.724 -12.826 1.00 77.75 278 THR A N 1
ATOM 1944 C CA . THR A 1 278 ? 16.398 -5.909 -11.639 1.00 77.75 278 THR A CA 1
ATOM 1945 C C . THR A 1 278 ? 17.622 -5.816 -10.729 1.00 77.75 278 THR A C 1
ATOM 1947 O O . THR A 1 278 ? 18.567 -6.613 -10.800 1.00 77.75 278 THR A O 1
ATOM 1950 N N . ARG A 1 279 ? 17.621 -4.808 -9.853 1.00 76.88 279 ARG A N 1
ATOM 1951 C CA . ARG A 1 279 ? 18.725 -4.512 -8.932 1.00 76.88 279 ARG A CA 1
ATOM 1952 C C . ARG A 1 279 ? 18.345 -4.839 -7.488 1.00 76.88 279 ARG A C 1
ATOM 1954 O O . ARG A 1 279 ? 17.230 -4.554 -7.070 1.00 76.88 279 ARG A O 1
ATOM 1961 N N . GLY A 1 280 ? 19.308 -5.366 -6.730 1.00 62.69 280 GLY A N 1
ATOM 1962 C CA . GLY A 1 280 ? 19.258 -5.484 -5.270 1.00 62.69 280 GLY A CA 1
ATOM 1963 C C . GLY A 1 280 ? 20.292 -4.561 -4.617 1.00 62.69 280 GLY A C 1
ATOM 1964 O O . GLY A 1 280 ? 21.421 -4.471 -5.112 1.00 62.69 280 GLY A O 1
ATOM 1965 N N . ALA A 1 281 ? 19.930 -3.869 -3.535 1.00 70.00 281 ALA A N 1
ATOM 1966 C CA . ALA A 1 281 ? 20.844 -3.039 -2.748 1.00 70.00 281 ALA A CA 1
ATOM 1967 C C . ALA A 1 281 ? 20.607 -3.202 -1.236 1.00 70.00 281 ALA A C 1
ATOM 1969 O O . ALA A 1 281 ? 19.467 -3.321 -0.804 1.00 70.00 281 ALA A O 1
ATOM 1970 N N . GLU A 1 282 ? 21.689 -3.169 -0.454 1.00 62.00 282 GLU A N 1
ATOM 1971 C CA . GLU A 1 282 ? 21.686 -3.208 1.017 1.00 62.00 282 GLU A CA 1
ATOM 1972 C C . GLU A 1 282 ? 22.326 -1.914 1.550 1.00 62.00 282 GLU A C 1
ATOM 1974 O O . GLU A 1 282 ? 23.408 -1.517 1.087 1.00 62.00 282 GLU A O 1
ATOM 1979 N N . ARG A 1 283 ? 21.672 -1.256 2.511 1.00 64.88 283 ARG A N 1
ATOM 1980 C CA . ARG A 1 283 ? 22.169 -0.074 3.229 1.00 64.88 283 ARG A CA 1
ATOM 1981 C C . ARG A 1 283 ? 21.973 -0.268 4.737 1.00 64.88 2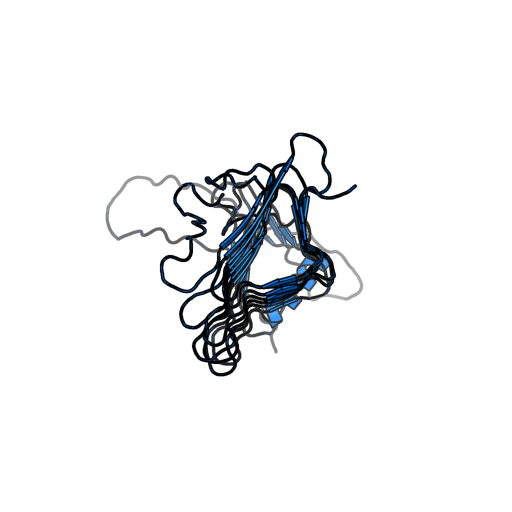83 ARG A C 1
ATOM 1983 O O . ARG A 1 283 ? 21.056 -0.954 5.147 1.00 64.88 283 ARG A O 1
ATOM 1990 N N . VAL A 1 284 ? 22.877 0.281 5.544 1.00 53.91 284 VAL A N 1
ATOM 1991 C CA . VAL A 1 284 ? 22.847 0.217 7.015 1.00 53.91 284 VAL A CA 1
ATOM 1992 C C . VAL A 1 284 ? 23.209 1.610 7.553 1.00 53.91 284 VAL A C 1
ATOM 1994 O O . VAL A 1 284 ? 24.046 2.270 6.913 1.00 53.91 284 VAL A O 1
ATOM 1997 N N . PRO A 1 285 ? 22.648 2.052 8.696 1.00 53.41 285 PRO A N 1
ATOM 1998 C CA . PRO A 1 285 ? 22.946 3.344 9.308 1.00 53.41 285 PRO A CA 1
ATOM 1999 C C . PRO A 1 285 ? 24.441 3.604 9.518 1.00 53.41 285 PRO A C 1
ATOM 2001 O O . PRO A 1 285 ? 25.213 2.715 9.881 1.00 53.41 285 PRO A O 1
ATOM 2004 N N . GLU A 1 286 ? 24.864 4.867 9.387 1.00 48.06 286 GLU A N 1
ATOM 2005 C CA . GLU A 1 286 ? 26.258 5.289 9.630 1.00 48.06 286 GLU A CA 1
ATOM 2006 C C . GLU A 1 286 ? 26.678 5.204 11.112 1.00 48.06 286 GLU A C 1
ATOM 2008 O O . GLU A 1 286 ? 27.864 5.310 11.449 1.00 48.06 286 GLU A O 1
ATOM 2013 N N . HIS A 1 287 ? 25.724 4.987 12.017 1.00 42.91 287 HIS A N 1
ATOM 2014 C CA . HIS A 1 287 ? 25.954 4.879 13.448 1.00 42.91 287 HIS A CA 1
ATOM 2015 C C . HIS A 1 287 ? 25.717 3.429 13.903 1.00 42.91 287 HIS A C 1
ATOM 2017 O O . HIS A 1 287 ? 24.594 2.983 14.059 1.00 42.91 287 HIS A O 1
ATOM 2023 N N . ARG A 1 288 ? 26.823 2.699 14.116 1.00 52.81 288 ARG A N 1
ATOM 2024 C CA . ARG A 1 288 ? 26.949 1.381 14.788 1.00 52.81 288 ARG A CA 1
ATOM 2025 C C . ARG A 1 288 ? 26.427 0.110 14.092 1.00 52.81 288 ARG A C 1
ATOM 2027 O O . ARG A 1 288 ? 26.923 -0.954 14.475 1.00 52.81 288 ARG A O 1
ATOM 2034 N N . GLY A 1 289 ? 25.568 0.185 13.078 1.00 51.88 289 GLY A N 1
ATOM 2035 C CA . GLY A 1 289 ? 25.098 -1.002 12.344 1.00 51.88 289 GLY A CA 1
ATOM 2036 C C . GLY A 1 289 ? 26.183 -1.708 11.506 1.00 51.88 289 GLY A C 1
ATOM 2037 O O . GLY A 1 289 ? 27.200 -1.120 11.115 1.00 51.88 289 GLY A O 1
ATOM 2038 N N . ARG A 1 290 ? 25.999 -3.007 11.228 1.00 59.91 290 ARG A N 1
ATOM 2039 C CA . ARG A 1 290 ? 26.907 -3.866 10.445 1.00 59.91 290 ARG A CA 1
ATOM 2040 C C . ARG A 1 290 ? 26.151 -4.720 9.420 1.00 59.91 290 ARG A C 1
ATOM 2042 O O . ARG A 1 290 ? 25.300 -5.524 9.775 1.00 59.91 290 ARG A O 1
ATOM 2049 N N . CYS A 1 291 ? 26.600 -4.692 8.164 1.00 53.03 291 CYS A N 1
ATOM 2050 C CA . CYS A 1 291 ? 26.317 -5.769 7.206 1.00 53.03 291 CYS A CA 1
ATOM 2051 C C . CYS A 1 291 ? 27.246 -6.963 7.466 1.00 53.03 291 CYS A C 1
ATOM 2053 O O . CYS A 1 291 ? 28.475 -6.819 7.406 1.00 53.03 291 CYS A O 1
ATOM 2055 N N . ARG A 1 292 ? 26.693 -8.160 7.686 1.00 64.50 292 ARG A N 1
ATOM 2056 C CA . ARG A 1 292 ? 27.478 -9.404 7.783 1.00 64.50 292 ARG A CA 1
ATOM 2057 C C . ARG A 1 292 ? 27.064 -10.387 6.698 1.00 64.50 292 ARG A C 1
ATOM 2059 O O . ARG A 1 292 ? 25.927 -10.833 6.652 1.00 64.50 292 ARG A O 1
ATOM 2066 N N . HIS A 1 293 ? 28.013 -10.748 5.835 1.00 55.47 293 HIS A N 1
ATOM 2067 C CA . HIS A 1 293 ? 27.804 -11.741 4.777 1.00 55.47 293 HIS A CA 1
ATOM 2068 C C . HIS A 1 293 ? 28.510 -13.048 5.143 1.00 55.47 293 HIS A C 1
ATOM 2070 O O . HIS A 1 293 ? 29.744 -13.083 5.224 1.00 55.47 293 HIS A O 1
ATOM 2076 N N . HIS A 1 294 ? 27.761 -14.140 5.306 1.00 47.31 294 HIS A N 1
ATOM 2077 C CA . HIS A 1 294 ? 28.346 -15.472 5.444 1.00 47.31 294 HIS A CA 1
ATOM 2078 C C . HIS A 1 294 ? 28.582 -16.107 4.062 1.00 47.31 294 HIS A C 1
ATOM 2080 O O . HIS A 1 294 ? 27.687 -16.646 3.420 1.00 47.31 294 HIS A O 1
ATOM 2086 N N . GLN A 1 295 ? 29.827 -16.055 3.570 1.00 41.81 295 GLN A N 1
ATOM 2087 C CA . GLN A 1 295 ? 30.189 -16.723 2.314 1.00 41.81 295 GLN A CA 1
ATOM 2088 C C . GLN A 1 295 ? 30.382 -18.231 2.519 1.00 41.81 295 GLN A C 1
ATOM 2090 O O . GLN A 1 295 ? 31.390 -18.671 3.080 1.00 41.81 295 GLN A O 1
ATOM 2095 N N . TYR A 1 296 ? 29.482 -19.039 1.962 1.00 33.56 296 TYR A N 1
ATOM 2096 C CA . TYR A 1 296 ? 29.685 -20.481 1.823 1.00 33.56 296 TYR A CA 1
ATOM 2097 C C . TYR A 1 296 ? 30.597 -20.771 0.622 1.00 33.56 296 TYR A C 1
ATOM 2099 O O . TYR A 1 296 ? 30.155 -20.847 -0.522 1.00 33.56 296 TYR A O 1
ATOM 2107 N N . ARG A 1 297 ? 31.904 -20.952 0.857 1.00 30.94 297 ARG A N 1
ATOM 2108 C CA . ARG A 1 297 ? 32.803 -21.505 -0.171 1.00 30.94 297 ARG A CA 1
ATOM 2109 C C . ARG A 1 297 ? 32.729 -23.031 -0.165 1.00 30.94 297 ARG A C 1
ATOM 2111 O O . ARG A 1 297 ? 33.248 -23.662 0.752 1.00 30.94 297 ARG A O 1
ATOM 2118 N N . ARG A 1 298 ? 32.197 -23.637 -1.234 1.00 29.69 298 ARG A N 1
ATOM 2119 C CA . ARG A 1 298 ? 32.525 -25.034 -1.565 1.00 29.69 298 ARG A CA 1
ATOM 2120 C C . ARG A 1 298 ? 33.994 -25.093 -1.988 1.00 29.69 298 ARG A C 1
ATOM 2122 O O . ARG A 1 298 ? 34.390 -24.420 -2.938 1.00 29.69 298 ARG A O 1
ATOM 2129 N N . ARG A 1 299 ? 34.821 -25.876 -1.291 1.00 32.81 299 ARG A N 1
ATOM 2130 C CA . ARG A 1 299 ? 36.135 -26.262 -1.821 1.00 32.81 299 ARG A CA 1
ATOM 2131 C C . ARG A 1 299 ? 35.897 -27.358 -2.858 1.00 32.81 299 ARG A C 1
ATOM 2133 O O . ARG A 1 299 ? 35.218 -28.332 -2.556 1.00 32.81 299 ARG A O 1
ATOM 2140 N N . GLY A 1 300 ? 36.451 -27.205 -4.058 1.00 40.19 300 GLY A N 1
ATOM 2141 C CA . GLY A 1 300 ? 36.640 -28.347 -4.948 1.00 40.19 300 GLY A CA 1
ATOM 2142 C C . GLY A 1 300 ? 37.569 -29.344 -4.255 1.00 40.19 300 GLY A C 1
ATOM 2143 O O . GLY A 1 300 ? 38.696 -28.986 -3.911 1.00 40.19 300 GLY A O 1
ATOM 2144 N N . GLY A 1 301 ? 37.061 -30.542 -3.976 1.00 35.34 301 GLY A N 1
ATOM 2145 C CA . GLY A 1 301 ? 37.794 -31.621 -3.316 1.00 35.34 301 GLY A CA 1
ATOM 2146 C C . GLY A 1 301 ? 36.861 -32.604 -2.607 1.00 35.34 301 GLY A C 1
ATOM 2147 O O . GLY A 1 301 ? 36.367 -32.281 -1.537 1.00 35.34 301 GLY A O 1
ATOM 2148 N N . ASP A 1 302 ? 36.670 -33.763 -3.247 1.00 35.09 302 ASP A N 1
ATOM 2149 C CA . ASP A 1 302 ? 36.145 -35.063 -2.776 1.00 35.09 302 ASP A CA 1
ATOM 2150 C C . ASP A 1 302 ? 34.810 -35.091 -1.965 1.00 35.09 302 ASP A C 1
ATOM 2152 O O . ASP A 1 302 ? 34.756 -34.564 -0.851 1.00 35.09 302 ASP A O 1
ATOM 2156 N N . PRO A 1 303 ? 33.717 -35.740 -2.441 1.00 41.47 303 PRO A N 1
ATOM 2157 C CA . PRO A 1 303 ? 32.373 -35.623 -1.848 1.00 41.47 303 PRO A CA 1
ATOM 2158 C C . PRO A 1 303 ? 32.177 -36.275 -0.465 1.00 41.47 303 PRO A C 1
ATOM 2160 O O . PRO A 1 303 ? 31.079 -36.201 0.082 1.00 41.47 303 PRO A O 1
ATOM 2163 N N . ALA A 1 304 ? 33.189 -36.928 0.113 1.00 37.41 304 ALA A N 1
ATOM 2164 C CA . ALA A 1 304 ? 33.002 -37.826 1.257 1.00 37.41 304 ALA A CA 1
ATOM 2165 C C . ALA A 1 304 ? 33.367 -37.247 2.641 1.00 37.41 304 ALA A C 1
ATOM 2167 O O . ALA A 1 304 ? 33.232 -37.947 3.644 1.00 37.41 304 ALA A O 1
ATOM 2168 N N . ARG A 1 305 ? 33.831 -35.992 2.756 1.00 37.22 305 ARG A N 1
ATOM 2169 C CA . ARG A 1 305 ? 34.175 -35.393 4.065 1.00 37.22 305 ARG A CA 1
ATOM 2170 C C . ARG A 1 305 ? 33.639 -33.971 4.202 1.00 37.22 305 ARG A C 1
ATOM 2172 O O . ARG A 1 305 ? 34.326 -32.993 3.922 1.00 37.22 305 ARG A O 1
ATOM 2179 N N . GLY A 1 306 ? 32.399 -33.862 4.674 1.00 33.41 306 GLY A N 1
ATOM 2180 C CA . GLY A 1 306 ? 31.783 -32.596 5.064 1.00 33.41 306 GLY A CA 1
ATOM 2181 C C . GLY A 1 306 ? 32.465 -32.002 6.296 1.00 33.41 306 GLY A C 1
ATOM 2182 O O . GLY A 1 306 ? 32.120 -32.333 7.424 1.00 33.41 306 GLY A O 1
ATOM 2183 N N . GLN A 1 307 ? 33.426 -31.106 6.084 1.00 28.95 307 GLN A N 1
ATOM 2184 C CA . GLN A 1 307 ? 33.877 -30.164 7.106 1.00 28.95 307 GLN A CA 1
ATOM 2185 C C . GLN A 1 307 ? 33.715 -28.745 6.562 1.00 28.95 307 GLN A C 1
ATOM 2187 O O . GLN A 1 307 ? 34.561 -28.232 5.827 1.00 28.95 307 GLN A O 1
ATOM 2192 N N . TYR A 1 308 ? 32.599 -28.110 6.915 1.00 31.16 308 TYR A N 1
ATOM 2193 C CA . TYR A 1 308 ? 32.402 -26.678 6.721 1.00 31.16 308 TYR A CA 1
ATOM 2194 C C . TYR A 1 308 ? 33.306 -25.938 7.715 1.00 31.16 308 TYR A C 1
ATOM 2196 O O . TYR A 1 308 ? 33.233 -26.177 8.917 1.00 31.16 308 TYR A O 1
ATOM 2204 N N . ARG A 1 309 ? 34.190 -25.054 7.237 1.00 30.55 309 ARG A N 1
ATOM 2205 C CA . ARG A 1 309 ? 34.915 -24.124 8.117 1.00 30.55 309 A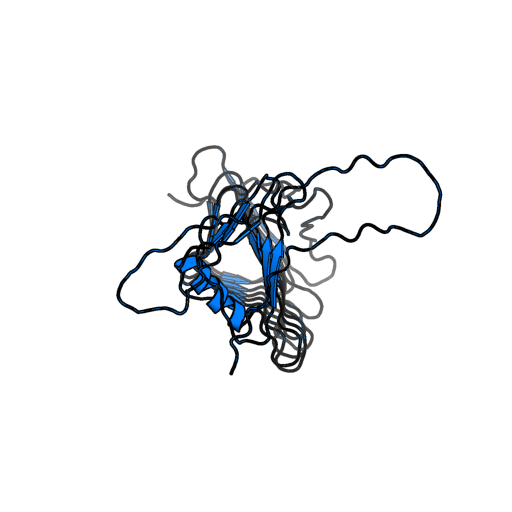RG A CA 1
ATOM 2206 C C . ARG A 1 309 ? 34.281 -22.745 8.036 1.00 30.55 309 ARG A C 1
ATOM 2208 O O . ARG A 1 309 ? 34.255 -22.138 6.967 1.00 30.55 309 ARG A O 1
ATOM 2215 N N . HIS A 1 310 ? 33.833 -22.252 9.186 1.00 30.83 310 HIS A N 1
ATOM 2216 C CA . HIS A 1 310 ? 33.351 -20.890 9.375 1.00 30.83 310 HIS A CA 1
ATOM 2217 C C . HIS A 1 310 ? 34.503 -19.900 9.167 1.00 30.83 310 HIS A C 1
ATOM 2219 O O . HIS A 1 310 ? 35.578 -20.039 9.755 1.00 30.83 310 HIS A O 1
ATOM 2225 N N . ARG A 1 311 ? 34.297 -18.894 8.316 1.00 29.97 311 ARG A N 1
ATOM 2226 C CA . ARG A 1 311 ? 35.185 -17.733 8.222 1.00 29.97 311 ARG A CA 1
ATOM 2227 C C . ARG A 1 311 ? 34.330 -16.487 8.398 1.00 29.97 311 ARG A C 1
ATOM 2229 O O . ARG A 1 311 ? 33.522 -16.180 7.530 1.00 29.97 311 ARG A O 1
ATOM 2236 N N . HIS A 1 312 ? 34.506 -15.799 9.520 1.00 31.30 312 HIS A N 1
ATOM 2237 C CA . HIS A 1 312 ? 33.877 -14.506 9.766 1.00 31.30 312 HIS A CA 1
ATOM 2238 C C . HIS A 1 312 ? 34.668 -13.423 9.025 1.00 31.30 312 HIS A C 1
ATOM 2240 O O . HIS A 1 312 ? 35.874 -13.276 9.226 1.00 31.30 312 HIS A O 1
ATOM 2246 N N . GLY A 1 313 ? 34.009 -12.694 8.126 1.00 34.12 313 GLY A N 1
ATOM 2247 C CA . GLY A 1 313 ? 34.537 -11.449 7.580 1.00 34.12 313 GLY A CA 1
ATOM 2248 C C . GLY A 1 313 ? 34.048 -10.291 8.441 1.00 34.12 313 GLY A C 1
ATOM 2249 O O . GLY A 1 313 ? 32.868 -9.969 8.393 1.00 34.12 313 GLY A O 1
ATOM 2250 N N . HIS A 1 314 ? 34.934 -9.677 9.226 1.00 32.75 314 HIS A N 1
ATOM 2251 C CA . HIS A 1 314 ? 34.640 -8.445 9.959 1.00 32.75 314 HIS A CA 1
ATOM 2252 C C . HIS A 1 314 ? 35.219 -7.253 9.191 1.00 32.75 314 HIS A C 1
ATOM 2254 O O . HIS A 1 314 ? 36.426 -7.193 8.957 1.00 32.75 314 HIS A O 1
ATOM 2260 N N . GLY A 1 315 ? 34.371 -6.307 8.788 1.00 33.66 315 GLY A N 1
ATOM 2261 C CA . GLY A 1 315 ? 34.809 -4.965 8.414 1.00 33.66 315 GLY A CA 1
ATOM 2262 C C . GLY A 1 315 ? 34.719 -4.057 9.636 1.00 33.66 315 GLY A C 1
ATOM 2263 O O . GLY A 1 315 ? 33.625 -3.644 9.992 1.00 33.66 315 GLY A O 1
ATOM 2264 N N . GLU A 1 316 ? 35.844 -3.764 10.293 1.00 29.48 316 GLU A N 1
ATOM 2265 C CA . GLU A 1 316 ? 35.916 -2.746 11.352 1.00 29.48 316 GLU A CA 1
ATOM 2266 C C . GLU A 1 316 ? 36.518 -1.439 10.817 1.00 29.48 316 GLU A C 1
ATOM 2268 O O . GLU A 1 316 ? 37.536 -1.435 10.117 1.00 29.48 316 GLU A O 1
ATOM 2273 N N . LEU A 1 317 ? 35.911 -0.312 11.192 1.00 28.94 317 LEU A N 1
ATOM 2274 C CA . LEU A 1 317 ? 36.407 1.036 10.921 1.00 28.94 317 LEU A CA 1
ATOM 2275 C C . LEU A 1 317 ? 37.598 1.356 11.841 1.00 28.94 317 LEU A C 1
ATOM 2277 O O . LEU A 1 317 ? 37.431 1.545 13.044 1.00 28.94 317 LEU A O 1
ATOM 2281 N N . ARG A 1 318 ? 38.812 1.479 11.286 1.00 26.12 318 ARG A N 1
ATOM 2282 C CA . ARG A 1 318 ? 39.971 2.037 12.009 1.00 26.12 318 ARG A CA 1
ATOM 2283 C C . ARG A 1 318 ? 40.177 3.508 11.648 1.00 26.12 318 ARG A C 1
ATOM 2285 O O . ARG A 1 318 ? 40.489 3.827 10.503 1.00 26.12 318 ARG A O 1
ATOM 2292 N N . ARG A 1 319 ? 40.090 4.401 12.643 1.00 27.75 319 ARG A N 1
ATOM 2293 C CA . ARG A 1 319 ? 40.537 5.801 12.528 1.00 27.75 319 ARG A CA 1
ATOM 2294 C C . ARG A 1 319 ? 42.059 5.836 12.332 1.00 27.75 319 ARG A C 1
ATOM 2296 O O . ARG A 1 319 ? 42.803 5.463 13.237 1.00 27.75 319 ARG A O 1
ATOM 2303 N N . ARG A 1 320 ? 42.539 6.305 11.176 1.00 26.89 320 ARG A N 1
ATOM 2304 C CA . ARG A 1 320 ? 43.939 6.737 11.017 1.00 26.89 320 ARG A CA 1
ATOM 2305 C C . ARG A 1 320 ? 44.066 8.166 11.552 1.00 26.89 320 ARG A C 1
ATOM 2307 O O . ARG A 1 320 ? 43.351 9.049 11.092 1.00 26.89 320 ARG A O 1
ATOM 2314 N N . ARG A 1 321 ? 44.969 8.397 12.513 1.00 27.56 321 ARG A N 1
ATOM 2315 C CA . ARG A 1 321 ? 45.450 9.751 12.838 1.00 27.56 321 ARG A CA 1
ATOM 2316 C C . ARG A 1 321 ? 46.281 10.248 11.653 1.00 27.56 321 ARG A C 1
ATOM 2318 O O . ARG A 1 321 ? 47.215 9.562 11.244 1.00 27.56 321 ARG A O 1
ATOM 2325 N N . VAL A 1 322 ? 45.921 11.405 11.108 1.00 32.16 322 VAL A N 1
ATOM 2326 C CA . VAL A 1 322 ? 46.687 12.106 10.073 1.00 32.16 322 VAL A CA 1
ATOM 2327 C C . VAL A 1 322 ? 47.738 12.963 10.778 1.00 32.16 322 VAL A C 1
ATOM 2329 O O . VAL A 1 322 ? 47.390 13.774 11.632 1.00 32.16 322 VAL A O 1
ATOM 2332 N N . GLY A 1 323 ? 49.014 12.727 10.467 1.00 27.48 323 GLY A N 1
ATOM 2333 C CA . GLY A 1 323 ? 50.112 13.632 10.801 1.00 27.48 323 GLY A CA 1
ATOM 2334 C C . GLY A 1 323 ? 50.167 14.778 9.793 1.00 27.48 323 GLY A C 1
ATOM 2335 O O . GLY A 1 323 ? 49.907 14.578 8.607 1.00 27.48 323 GLY A O 1
ATOM 2336 N N . GLU A 1 324 ? 50.457 15.973 10.293 1.00 33.56 324 GLU A N 1
ATOM 2337 C CA . GLU A 1 324 ? 50.526 17.235 9.559 1.00 33.56 324 GLU A CA 1
ATOM 2338 C C . GLU A 1 324 ? 51.568 17.202 8.428 1.00 33.56 324 GLU A C 1
ATOM 2340 O O . GLU A 1 324 ? 52.739 16.945 8.686 1.00 33.56 324 GLU A O 1
ATOM 2345 N N . HIS A 1 325 ? 51.146 17.487 7.187 1.00 30.94 325 HIS A N 1
ATOM 2346 C CA . HIS A 1 325 ? 51.776 18.454 6.266 1.00 30.94 325 HIS A CA 1
ATOM 2347 C C . HIS A 1 325 ? 51.091 18.472 4.875 1.00 30.94 325 HIS A C 1
ATOM 2349 O O . HIS A 1 325 ? 51.034 17.458 4.192 1.00 30.94 325 HIS A O 1
ATOM 2355 N N . GLY A 1 326 ? 50.645 19.665 4.443 1.00 26.97 326 GLY A N 1
ATOM 2356 C CA . GLY A 1 326 ? 50.709 20.132 3.041 1.00 26.97 326 GLY A CA 1
ATOM 2357 C C . GLY A 1 326 ? 49.599 19.770 2.028 1.00 26.97 326 GLY A C 1
ATOM 2358 O O . GLY A 1 326 ? 49.811 18.902 1.198 1.00 26.97 326 GLY A O 1
ATOM 2359 N N . ARG A 1 327 ? 48.475 20.516 2.052 1.00 29.38 327 ARG A N 1
ATOM 2360 C CA . ARG A 1 327 ? 47.665 21.098 0.927 1.00 29.38 327 ARG A CA 1
ATOM 2361 C C . ARG A 1 327 ? 48.064 20.717 -0.529 1.00 29.38 327 ARG A C 1
ATOM 2363 O O . ARG A 1 327 ? 49.235 20.861 -0.847 1.00 29.38 327 ARG A O 1
ATOM 2370 N N . ARG A 1 328 ? 47.195 20.416 -1.515 1.00 30.02 328 ARG A N 1
ATOM 2371 C CA . ARG A 1 328 ? 45.742 20.565 -1.813 1.00 30.02 328 ARG A CA 1
ATOM 2372 C C . ARG A 1 328 ? 45.364 19.475 -2.841 1.00 30.02 328 ARG A C 1
ATOM 2374 O O . ARG A 1 328 ? 46.192 19.206 -3.699 1.00 30.02 328 ARG A O 1
ATOM 2381 N N . ASP A 1 329 ? 44.160 18.915 -2.746 1.00 26.31 329 ASP A N 1
ATOM 2382 C CA . ASP A 1 329 ? 43.183 18.716 -3.837 1.00 26.31 329 ASP A CA 1
ATOM 2383 C C . ASP A 1 329 ? 41.889 18.150 -3.213 1.00 26.31 329 ASP A C 1
ATOM 2385 O O . ASP A 1 329 ? 41.930 17.507 -2.165 1.00 26.31 329 ASP A O 1
ATOM 2389 N N . ASP A 1 330 ? 40.742 18.512 -3.782 1.00 27.70 330 ASP A N 1
ATOM 2390 C CA . ASP A 1 330 ? 39.414 18.471 -3.159 1.00 27.70 330 ASP A CA 1
ATOM 2391 C C . ASP A 1 330 ? 38.916 17.059 -2.776 1.00 27.70 330 ASP A C 1
ATOM 2393 O O . ASP A 1 330 ? 38.514 16.264 -3.626 1.00 27.70 330 ASP A O 1
ATOM 2397 N N . ASP A 1 331 ? 38.853 16.777 -1.470 1.00 23.03 331 ASP A N 1
ATOM 2398 C CA . ASP A 1 331 ? 38.203 15.591 -0.898 1.00 23.03 331 ASP A CA 1
ATOM 2399 C C . ASP A 1 331 ? 36.711 15.871 -0.632 1.00 23.03 331 ASP A C 1
ATOM 2401 O O . ASP A 1 331 ? 36.303 16.278 0.460 1.00 23.03 331 ASP A O 1
ATOM 2405 N N . LEU A 1 332 ? 35.862 15.601 -1.627 1.00 24.03 332 LEU A N 1
ATOM 2406 C CA . LEU A 1 332 ? 34.454 15.289 -1.375 1.00 24.03 332 LEU A CA 1
ATOM 2407 C C . LEU A 1 332 ? 34.362 13.824 -0.924 1.00 24.03 332 LEU A C 1
ATOM 2409 O O . LEU A 1 332 ? 34.520 12.895 -1.717 1.00 24.03 332 LEU A O 1
ATOM 2413 N N . LEU A 1 333 ? 34.095 13.624 0.368 1.00 21.67 333 LEU A N 1
ATOM 2414 C CA . LEU A 1 333 ? 33.743 12.335 0.966 1.00 21.67 333 LEU A CA 1
ATOM 2415 C C . LEU A 1 333 ? 32.547 11.721 0.222 1.00 21.67 333 LEU A C 1
ATOM 2417 O O . LEU A 1 333 ? 31.400 12.100 0.442 1.00 21.67 333 LEU A O 1
ATOM 2421 N N . GLN A 1 334 ? 32.804 10.745 -0.651 1.00 23.44 334 GLN A N 1
ATOM 2422 C CA . GLN A 1 334 ? 31.746 9.884 -1.175 1.00 23.44 334 GLN A CA 1
ATOM 2423 C C . GLN A 1 334 ? 31.448 8.749 -0.179 1.00 23.44 334 GLN A C 1
ATOM 2425 O O . GLN A 1 334 ? 32.381 8.037 0.219 1.00 23.44 334 GLN A O 1
ATOM 2430 N N . PRO A 1 335 ? 30.175 8.510 0.188 1.00 25.02 335 PRO A N 1
ATOM 2431 C CA . PRO A 1 335 ? 29.806 7.390 1.046 1.00 25.02 335 PRO A CA 1
ATOM 2432 C C . PRO A 1 335 ? 30.105 6.057 0.345 1.00 25.02 335 PRO A C 1
ATOM 2434 O O . PRO A 1 335 ? 29.632 5.768 -0.760 1.00 25.02 335 PRO A O 1
ATOM 2437 N N . ARG A 1 336 ? 30.927 5.215 0.983 1.00 30.31 336 ARG A N 1
ATOM 2438 C CA . ARG A 1 336 ? 31.263 3.878 0.475 1.00 30.31 336 ARG A CA 1
ATOM 2439 C C . ARG A 1 336 ? 30.109 2.913 0.748 1.00 30.31 336 ARG A C 1
ATOM 2441 O O . ARG A 1 336 ? 29.996 2.368 1.837 1.00 30.31 336 ARG A O 1
ATOM 2448 N N . ARG A 1 337 ? 29.297 2.673 -0.286 1.00 35.28 337 ARG A N 1
ATOM 2449 C CA . ARG A 1 337 ? 28.258 1.627 -0.351 1.00 35.28 337 ARG A CA 1
ATOM 2450 C C . ARG A 1 337 ? 28.805 0.248 0.046 1.00 35.28 337 ARG A C 1
ATOM 2452 O O . ARG A 1 337 ? 29.895 -0.128 -0.401 1.00 35.28 337 ARG A O 1
ATOM 2459 N N . CYS A 1 338 ? 28.018 -0.543 0.780 1.00 38.03 338 CYS A N 1
ATOM 2460 C CA . CYS A 1 338 ? 28.237 -1.982 0.919 1.00 38.03 338 CYS A CA 1
ATOM 2461 C C . CYS A 1 338 ? 28.173 -2.628 -0.477 1.00 38.03 338 CYS A C 1
ATOM 2463 O O . CYS A 1 338 ? 27.119 -2.735 -1.095 1.00 38.03 338 CYS A O 1
ATOM 2465 N N . ARG A 1 339 ? 29.332 -2.980 -1.048 1.00 35.28 339 ARG A N 1
ATOM 2466 C CA . ARG A 1 339 ? 29.393 -3.639 -2.360 1.00 35.28 339 ARG A CA 1
ATOM 2467 C C . ARG A 1 339 ? 29.129 -5.134 -2.195 1.00 35.28 339 ARG A C 1
ATOM 2469 O O . ARG A 1 339 ? 30.016 -5.860 -1.749 1.00 35.28 339 ARG A O 1
ATOM 2476 N N . GLN A 1 340 ? 27.979 -5.603 -2.678 1.00 36.25 340 GLN A N 1
ATOM 2477 C CA . GLN A 1 340 ? 27.820 -6.993 -3.106 1.00 36.25 340 GLN A CA 1
ATOM 2478 C C . GLN A 1 340 ? 28.857 -7.284 -4.207 1.00 36.25 340 GLN A C 1
ATOM 2480 O O . GLN A 1 340 ? 28.916 -6.595 -5.230 1.00 36.25 340 GLN A O 1
ATOM 2485 N N . ARG A 1 341 ? 29.705 -8.303 -4.023 1.00 32.16 341 ARG A N 1
ATOM 2486 C CA . ARG A 1 341 ? 30.440 -8.891 -5.152 1.00 32.16 341 ARG A CA 1
ATOM 2487 C C . ARG A 1 341 ? 29.460 -9.791 -5.897 1.00 32.16 341 ARG A C 1
ATOM 2489 O O . ARG A 1 341 ? 29.123 -10.853 -5.386 1.00 32.16 341 ARG A O 1
ATOM 2496 N N . GLN A 1 342 ? 29.050 -9.388 -7.101 1.00 31.75 342 GLN A N 1
ATOM 2497 C CA . GLN A 1 342 ? 28.412 -10.299 -8.052 1.00 31.75 342 GLN A CA 1
ATOM 2498 C C . GLN A 1 342 ? 29.313 -11.527 -8.230 1.00 31.75 342 GLN A C 1
ATOM 2500 O O . GLN A 1 342 ? 30.432 -11.418 -8.735 1.00 31.75 342 GLN A O 1
ATOM 2505 N N . VAL A 1 343 ? 28.841 -12.698 -7.807 1.00 31.00 343 VAL A N 1
ATOM 2506 C CA . VAL A 1 343 ? 29.443 -13.967 -8.214 1.00 31.00 343 VAL A CA 1
ATOM 2507 C C . VAL A 1 343 ? 28.750 -14.363 -9.511 1.00 31.00 343 VAL A C 1
ATOM 2509 O O . VAL A 1 343 ? 27.743 -15.064 -9.501 1.00 31.00 343 VAL A O 1
ATOM 2512 N N . GLN A 1 344 ? 29.265 -13.872 -10.642 1.00 27.23 344 GLN A N 1
ATOM 2513 C CA . GLN A 1 344 ? 28.943 -14.479 -11.932 1.00 27.23 344 GLN A CA 1
ATOM 2514 C C . GLN A 1 344 ? 29.436 -15.928 -11.891 1.00 27.23 344 GLN A C 1
ATOM 2516 O O . GLN A 1 344 ? 30.627 -16.175 -11.686 1.00 27.23 344 GLN A O 1
ATOM 2521 N N . GLN A 1 345 ? 28.526 -16.890 -12.048 1.00 26.61 345 GLN A N 1
ATOM 2522 C CA . GLN A 1 345 ? 28.930 -18.265 -12.324 1.00 26.61 345 GLN A CA 1
ATOM 2523 C C . GLN A 1 345 ? 29.587 -18.292 -13.715 1.00 26.61 345 GLN A C 1
ATOM 2525 O O . GLN A 1 345 ? 28.993 -17.764 -14.660 1.00 26.61 345 GLN A O 1
ATOM 2530 N N . PRO A 1 346 ? 30.804 -18.845 -13.860 1.00 28.09 346 PRO A N 1
ATOM 2531 C CA . PRO A 1 346 ? 31.389 -19.057 -15.176 1.00 28.09 346 PRO A CA 1
ATOM 2532 C C . PRO A 1 346 ? 30.530 -20.049 -15.973 1.00 28.09 346 PRO A C 1
ATOM 2534 O O . PRO A 1 346 ? 29.897 -20.928 -15.386 1.00 28.09 346 PRO A O 1
ATOM 2537 N N . ARG A 1 347 ? 30.493 -19.835 -17.293 1.00 36.47 347 ARG A N 1
ATOM 2538 C CA . ARG A 1 347 ? 29.799 -20.680 -18.275 1.00 36.47 347 ARG A CA 1
ATOM 2539 C C . ARG A 1 347 ? 30.233 -22.138 -18.198 1.00 36.47 347 ARG A C 1
ATOM 2541 O O . ARG A 1 347 ? 31.442 -22.365 -17.968 1.00 36.47 347 ARG A O 1
#

Solvent-accessible surface area (backbone atoms only — not comparable to full-atom values): 17703 Å² total; per-residue (Å²): 135,80,42,81,37,69,41,67,57,79,46,84,29,58,20,9,34,39,35,40,32,22,61,48,92,64,96,45,77,40,24,30,36,35,56,20,39,41,34,10,26,29,43,78,92,33,54,2,31,41,34,42,42,18,36,51,20,23,26,34,38,33,19,42,36,34,16,27,2,79,51,94,78,11,38,16,10,36,39,37,38,34,6,28,24,32,34,36,32,41,64,14,37,36,33,15,26,5,20,40,12,19,12,39,39,32,33,32,35,44,83,83,67,38,70,76,47,86,87,70,55,89,62,80,64,68,52,88,60,101,67,27,52,74,47,79,50,64,77,71,56,74,84,78,76,81,76,43,74,15,39,32,28,40,31,31,62,60,14,37,40,35,11,25,12,56,32,57,7,34,15,11,36,40,34,40,32,18,79,55,35,16,38,47,27,24,34,40,37,12,21,14,1,75,74,19,29,31,17,12,39,37,38,41,22,21,38,70,47,76,48,86,67,64,46,61,34,12,36,22,89,62,36,52,56,12,36,35,38,39,30,15,54,50,44,76,28,38,69,65,49,21,52,40,52,39,57,37,34,68,33,15,22,38,38,39,35,11,69,62,81,50,60,12,39,40,41,36,73,36,83,74,75,79,84,54,97,51,51,79,50,62,52,58,34,96,58,85,28,48,82,40,66,62,78,85,75,83,72,92,73,71,97,85,69,94,72,89,77,92,67,89,69,81,91,77,92,76,87,77,86,82,78,92,79,82,90,87,80,91,82,76,85,71,86,83,71,72,75,80,78,84,78,76,77,81,131

Sequence (347 aa):
MEALVRQAGKIFVDGGTVVLTAAAEGVIDRIIDAEGIVQARSIQDHQGQIAFVGDGGEVRVAGDVDASGRNDGQVGGTVHVPGSRVTLASTASIDVSGDRGGGTVLVDGDLHGGALQRGSGLGYQEASGDGGTTIVVSNDIETSGYIPESEITYVEAGAVVTADAIDDGGGGRTVFWSNGATTFEGASHARGGAAGGDGGFVEISGLASLGHRRTVDTSASRGRTGTLLLDPGHLDIDATTATNIVTALNSNNVVMTTDSGGDGDILVEAPISWRAGTRGAERVPEHRGRCRHHQYRRRGGDPARGQYRHRHGHGELRRRRVGEHGRRDDDLLQPRRCRQRQVQQPR

Secondary structure (DSSP, 8-state):
---SEEE-SEEE-TTSEEEEEEE-SS--SEEEEE-SEEE---BTTB--EEEEEEESSEEEE-SEEE--B-STT-B--EEEE--SEEEE-TT-EEE--BSSB--EEEES--GGG----TTS--------STT--EEEEESS---SS------EEEE-TT-EEE--B-SBSB--EEEE--SSEEEE-SEEE-PPPSSB----EEEEESEEEE-SS--EE---SSS---EEEEE-SSEEE-HHHHHHHHHHTTTSEEEE---SSS---EEE-S-----SS--EEE---SSS--EEE----PPSS-TT---PPP---------PPPPP-------------------PPP-

Radius of gyration: 23.03 Å; Cα contacts (8 Å, |Δi|>4): 1072; chains: 1; bounding box: 75×63×50 Å

Mean predicted aligned error: 13.43 Å

pLDDT: mean 73.07, std 24.26, range [21.67, 98.81]

Nearest PDB structures (foldseek):
  8vbb-assembly1_A  TM=7.240E-01  e=1.015E-04  Escherichia coli ETEC H10407
  8cpk-assembly3_C  TM=8.416E-01  e=2.005E-02  Escherichia coli
  4ygu-assembly3_C  TM=1.745E-01  e=5.086E+00  Bacteroides eggerthii DSM 20697